Protein AF-A0AAE0RJA4-F1 (afdb_monomer_lite)

Structure (mmCIF, N/CA/C/O backbone):
data_AF-A0AAE0RJA4-F1
#
_entry.id   AF-A0AAE0RJA4-F1
#
loop_
_atom_site.group_PDB
_atom_site.id
_atom_site.type_symbol
_atom_site.label_atom_id
_atom_site.label_alt_id
_atom_site.label_comp_id
_atom_site.label_asym_id
_atom_site.label_entity_id
_atom_site.label_seq_id
_atom_site.pdbx_PDB_ins_code
_atom_site.Cartn_x
_atom_site.Cartn_y
_atom_site.Cartn_z
_atom_site.occupancy
_atom_site.B_iso_or_equiv
_atom_site.auth_seq_id
_atom_site.auth_comp_id
_atom_site.auth_asym_id
_atom_site.auth_atom_id
_atom_site.pdbx_PDB_model_num
ATOM 1 N N . MET A 1 1 ? 45.644 -3.267 2.736 1.00 45.53 1 MET A N 1
ATOM 2 C CA . MET A 1 1 ? 44.923 -3.237 4.030 1.00 45.53 1 MET A CA 1
ATOM 3 C C . MET A 1 1 ? 45.957 -3.036 5.142 1.00 45.53 1 MET A C 1
ATOM 5 O O . MET A 1 1 ? 46.780 -3.918 5.337 1.00 45.53 1 MET A O 1
ATOM 9 N N . LYS A 1 2 ? 46.032 -1.855 5.779 1.00 51.41 2 LYS A N 1
ATOM 10 C CA . LYS A 1 2 ? 46.984 -1.599 6.883 1.00 51.41 2 LYS A CA 1
ATOM 11 C C . LYS A 1 2 ? 46.350 -2.080 8.192 1.00 51.41 2 LYS A C 1
ATOM 13 O O . LYS A 1 2 ? 45.382 -1.483 8.649 1.00 51.41 2 LYS A O 1
ATOM 18 N N . VAL A 1 3 ? 46.860 -3.170 8.760 1.00 56.12 3 VAL A N 1
ATOM 19 C CA . VAL A 1 3 ? 46.396 -3.703 10.051 1.00 56.12 3 VAL A CA 1
ATOM 20 C C . VAL A 1 3 ? 47.003 -2.865 11.181 1.00 56.12 3 VAL A C 1
ATOM 22 O O . VAL A 1 3 ? 48.206 -2.605 11.192 1.00 56.12 3 VAL A O 1
ATOM 25 N N . SER A 1 4 ? 46.165 -2.389 12.105 1.00 55.19 4 SER A N 1
ATOM 26 C CA . SER A 1 4 ? 46.588 -1.554 13.236 1.00 55.19 4 SER A CA 1
ATOM 27 C C . SER A 1 4 ? 47.141 -2.427 14.364 1.00 55.19 4 SER A C 1
ATOM 29 O O . SER A 1 4 ? 46.412 -3.206 14.976 1.00 55.19 4 SER A O 1
ATOM 31 N N . ARG A 1 5 ? 48.440 -2.283 14.640 1.00 58.22 5 ARG A N 1
ATOM 32 C CA . ARG A 1 5 ? 49.203 -3.131 15.573 1.00 58.22 5 ARG A CA 1
ATOM 33 C C . ARG A 1 5 ? 48.682 -3.075 17.010 1.00 58.22 5 ARG A C 1
ATOM 35 O O . ARG A 1 5 ? 48.534 -4.110 17.639 1.00 58.22 5 ARG A O 1
ATOM 42 N N . SER A 1 6 ? 48.306 -1.889 17.492 1.00 59.91 6 SER A N 1
ATOM 43 C CA . SER A 1 6 ? 47.777 -1.686 18.850 1.00 59.91 6 SER A CA 1
ATOM 44 C C . SER A 1 6 ? 46.367 -2.242 19.069 1.00 59.91 6 SER A C 1
ATOM 46 O O . SER A 1 6 ? 45.901 -2.291 20.202 1.00 59.91 6 SER A O 1
ATOM 48 N N . LYS A 1 7 ? 45.680 -2.643 17.994 1.00 61.28 7 LYS A N 1
ATOM 49 C CA . LYS A 1 7 ? 44.309 -3.172 18.025 1.00 61.28 7 LYS A CA 1
ATOM 50 C C . LYS A 1 7 ? 44.233 -4.648 17.635 1.00 61.28 7 LYS A C 1
ATOM 52 O O . LYS A 1 7 ? 43.133 -5.164 17.456 1.00 61.28 7 LYS A O 1
ATOM 57 N N . THR A 1 8 ? 45.378 -5.302 17.437 1.00 70.75 8 THR A N 1
ATOM 58 C CA . THR A 1 8 ? 45.434 -6.699 16.999 1.00 70.75 8 THR A CA 1
ATOM 59 C C . THR A 1 8 ? 45.784 -7.585 18.186 1.00 70.75 8 THR A C 1
ATOM 61 O O . THR A 1 8 ? 46.859 -7.464 18.765 1.00 70.75 8 THR A O 1
ATOM 64 N N . GLU A 1 9 ? 44.868 -8.477 18.537 1.00 77.94 9 GLU A N 1
ATOM 65 C CA . GLU A 1 9 ? 45.019 -9.490 19.582 1.00 77.94 9 GLU A CA 1
ATOM 66 C C . GLU A 1 9 ? 44.775 -10.867 18.950 1.00 77.94 9 GLU A C 1
ATOM 68 O O . GLU A 1 9 ? 44.103 -10.962 17.918 1.00 77.94 9 GLU A O 1
ATOM 73 N N . TYR A 1 10 ? 45.318 -11.937 19.537 1.00 75.81 10 TYR A N 1
ATOM 74 C CA . TYR A 1 10 ? 45.072 -13.303 19.056 1.00 75.81 10 TYR A CA 1
ATOM 75 C C . TYR A 1 10 ? 44.676 -14.254 20.188 1.00 75.81 10 TYR A C 1
ATOM 77 O O . TYR A 1 10 ? 45.075 -14.084 21.340 1.00 75.81 10 TYR A O 1
ATOM 85 N N . MET A 1 11 ? 43.892 -15.275 19.839 1.00 73.50 11 MET A N 1
ATOM 86 C CA . MET A 1 11 ? 43.403 -16.310 20.750 1.00 73.50 11 MET A CA 1
ATOM 87 C C . MET A 1 11 ? 43.589 -17.687 20.107 1.00 73.50 11 MET A C 1
ATOM 89 O O . MET A 1 11 ? 43.249 -17.870 18.940 1.00 73.50 11 MET A O 1
ATOM 93 N N . CYS A 1 12 ? 44.098 -18.657 20.871 1.00 65.06 12 CYS A N 1
ATOM 94 C CA . CYS A 1 12 ? 44.193 -20.054 20.441 1.00 65.06 12 CYS A CA 1
ATOM 95 C C . CYS A 1 12 ? 43.015 -20.844 21.021 1.00 65.06 12 CYS A C 1
ATOM 97 O O . CYS A 1 12 ? 42.777 -20.783 22.225 1.00 65.06 12 CYS A O 1
ATOM 99 N N . VAL A 1 13 ? 42.295 -21.579 20.171 1.00 59.50 13 VAL A N 1
ATOM 100 C CA . VAL A 1 13 ? 41.071 -22.313 20.553 1.00 59.50 13 VAL A CA 1
ATOM 101 C C . VAL A 1 13 ? 41.364 -23.767 20.967 1.00 59.50 13 VAL A C 1
ATOM 103 O O . VAL A 1 13 ? 40.513 -24.435 21.534 1.00 59.50 13 VAL A O 1
ATOM 106 N N . ASN A 1 14 ? 42.585 -24.264 20.742 1.00 59.25 14 ASN A N 1
ATOM 107 C CA . ASN A 1 14 ? 43.007 -25.610 21.136 1.00 59.25 14 ASN A CA 1
ATOM 108 C C . ASN A 1 14 ? 44.463 -25.588 21.623 1.00 59.25 14 ASN A C 1
ATOM 110 O O . ASN A 1 14 ? 45.368 -25.272 20.858 1.00 59.25 14 ASN A O 1
ATOM 114 N N . GLU A 1 15 ? 44.710 -25.965 22.879 1.00 57.25 15 GLU A N 1
ATOM 115 C CA . GLU A 1 15 ? 46.062 -25.995 23.474 1.00 57.25 15 GLU A CA 1
ATOM 116 C C . GLU A 1 15 ? 46.936 -27.172 22.997 1.00 57.25 15 GLU A C 1
ATOM 118 O O . GLU A 1 15 ? 48.064 -27.331 23.458 1.00 57.25 15 GLU A O 1
ATOM 123 N N . ARG A 1 16 ? 46.449 -28.008 22.068 1.00 53.88 16 ARG A N 1
ATOM 124 C CA . ARG A 1 16 ? 47.197 -29.179 21.572 1.00 53.88 16 ARG A CA 1
ATOM 125 C C . ARG A 1 16 ? 48.179 -28.878 20.442 1.00 53.88 16 ARG A C 1
ATOM 127 O O . ARG A 1 16 ? 48.976 -29.747 20.113 1.00 53.88 16 ARG A O 1
ATOM 134 N N . GLU A 1 17 ? 48.193 -27.661 19.908 1.00 51.41 17 GLU A N 1
ATOM 135 C CA . GLU A 1 17 ? 49.204 -27.230 18.943 1.00 51.41 17 GLU A CA 1
ATOM 136 C C . GLU A 1 17 ? 49.884 -25.951 19.430 1.00 51.41 17 GLU A C 1
ATOM 138 O O . GLU A 1 17 ? 49.333 -24.860 19.344 1.00 51.41 17 GLU A O 1
ATOM 143 N N . GLY A 1 18 ? 51.099 -26.122 19.956 1.00 50.53 18 GLY A N 1
ATOM 144 C CA . GLY A 1 18 ? 52.137 -25.097 20.024 1.00 50.53 18 GLY A CA 1
ATOM 145 C C . GLY A 1 18 ? 51.846 -23.872 20.894 1.00 50.53 18 GLY A C 1
ATOM 146 O O . GLY A 1 18 ? 51.147 -22.943 20.500 1.00 50.53 18 GLY A O 1
ATOM 147 N N . SER A 1 19 ? 52.555 -23.775 22.021 1.00 53.88 19 SER A N 1
ATOM 148 C CA . SER A 1 19 ? 52.878 -22.508 22.697 1.00 53.88 19 SER A CA 1
ATOM 149 C C . SER A 1 19 ? 53.795 -21.638 21.811 1.00 53.88 19 SER A C 1
ATOM 151 O O . SER A 1 19 ? 54.934 -21.341 22.165 1.00 53.88 19 SER A O 1
ATOM 153 N N . GLY A 1 20 ? 53.336 -21.292 20.610 1.00 58.78 20 GLY A N 1
ATOM 154 C CA . GLY A 1 20 ? 54.042 -20.442 19.666 1.00 58.78 20 GLY A CA 1
ATOM 155 C C . GLY A 1 20 ? 53.605 -18.998 19.845 1.00 58.78 20 GLY A C 1
ATOM 156 O O . GLY A 1 20 ? 52.440 -18.665 19.635 1.00 58.78 20 GLY A O 1
ATOM 157 N N . THR A 1 21 ? 54.541 -18.133 20.217 1.00 62.56 21 THR A N 1
ATOM 158 C CA . THR A 1 21 ? 54.352 -16.685 20.159 1.00 62.56 21 THR A CA 1
ATOM 159 C C . THR A 1 21 ? 54.043 -16.264 18.719 1.00 62.56 21 THR A C 1
ATOM 161 O O . THR A 1 21 ? 54.897 -16.385 17.838 1.00 62.56 21 THR A O 1
ATOM 164 N N . VAL A 1 22 ? 52.839 -15.746 18.464 1.00 70.00 22 VAL A N 1
ATOM 165 C CA . VAL A 1 22 ? 52.482 -15.200 17.147 1.00 70.00 22 VAL A CA 1
ATOM 166 C C . VAL A 1 22 ? 53.169 -13.849 16.969 1.00 70.00 22 VAL A C 1
ATOM 168 O O . VAL A 1 22 ? 52.916 -12.905 17.721 1.00 70.00 22 VAL A O 1
ATOM 171 N N . ARG A 1 23 ? 54.046 -13.758 15.965 1.00 70.56 23 ARG A N 1
ATOM 172 C CA . ARG A 1 23 ? 54.723 -12.514 15.584 1.00 70.56 23 ARG A CA 1
ATOM 173 C C . ARG A 1 23 ? 54.145 -11.982 14.282 1.00 70.56 23 ARG A C 1
ATOM 175 O O . ARG A 1 23 ? 54.113 -12.693 13.280 1.00 70.56 23 ARG A O 1
ATOM 182 N N . LEU A 1 24 ? 53.741 -10.717 14.274 1.00 66.94 24 LEU A N 1
ATOM 183 C CA . LEU A 1 24 ? 53.341 -10.006 13.060 1.00 66.94 24 LEU A CA 1
ATOM 184 C C . LEU A 1 24 ? 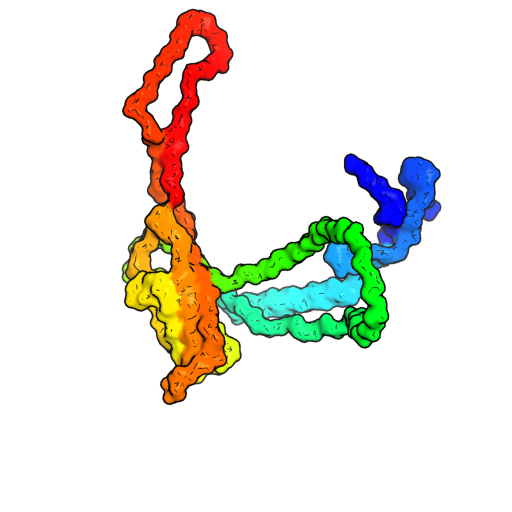54.395 -8.941 12.765 1.00 66.94 24 LEU A C 1
ATOM 186 O O . LEU A 1 24 ? 54.621 -8.047 13.571 1.00 66.94 24 LEU A O 1
ATOM 190 N N . GLN A 1 25 ? 55.053 -9.042 11.605 1.00 65.94 25 GLN A N 1
ATOM 191 C CA . GLN A 1 25 ? 56.097 -8.096 11.172 1.00 65.94 25 GLN A CA 1
ATOM 192 C C . GLN A 1 25 ? 57.255 -7.915 12.180 1.00 65.94 25 GLN A C 1
ATOM 194 O O . GLN A 1 25 ? 57.844 -6.842 12.255 1.00 65.94 25 GLN A O 1
ATOM 199 N N . GLY A 1 26 ? 57.593 -8.964 12.939 1.00 66.38 26 GLY A N 1
ATOM 200 C CA . GLY A 1 26 ? 58.731 -8.979 13.868 1.00 66.38 26 GLY A CA 1
ATOM 201 C C . GLY A 1 26 ? 58.404 -8.663 15.333 1.00 66.38 26 GLY A C 1
ATOM 202 O O . GLY A 1 26 ? 59.235 -8.958 16.187 1.00 66.38 26 GLY A O 1
ATOM 203 N N . GLU A 1 27 ? 57.203 -8.161 15.645 1.00 66.38 27 GLU A N 1
ATOM 204 C CA . GLU A 1 27 ? 56.750 -7.869 17.017 1.00 66.38 27 GLU A CA 1
ATOM 205 C C . GLU A 1 27 ? 55.763 -8.933 17.528 1.00 66.38 27 GLU A C 1
ATOM 207 O O . GLU A 1 27 ? 54.964 -9.485 16.766 1.00 66.38 27 GLU A O 1
ATOM 212 N N . GLU A 1 28 ? 55.837 -9.240 18.825 1.00 73.81 28 GLU A N 1
ATOM 213 C CA . GLU A 1 28 ? 54.958 -10.195 19.507 1.00 73.81 28 GLU A CA 1
ATOM 214 C C . GLU A 1 28 ? 53.555 -9.605 19.704 1.00 73.81 28 GLU A C 1
ATOM 216 O O . GLU A 1 28 ? 53.385 -8.520 20.259 1.00 73.81 28 GLU A O 1
ATOM 221 N N . VAL A 1 29 ? 52.537 -10.321 19.221 1.00 78.38 29 VAL A N 1
ATOM 222 C CA . VAL A 1 29 ? 51.131 -9.931 19.379 1.00 78.38 29 VAL A CA 1
ATOM 223 C C . VAL A 1 29 ? 50.661 -10.328 20.783 1.00 78.38 29 VAL A C 1
ATOM 225 O O . VAL A 1 29 ? 51.148 -11.298 21.359 1.00 78.38 29 VAL A O 1
ATOM 228 N N . LYS A 1 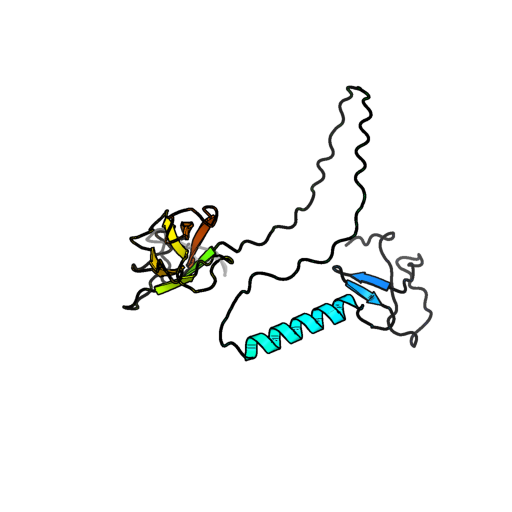30 ? 49.700 -9.603 21.362 1.00 77.81 30 LYS A N 1
ATOM 229 C CA . LYS A 1 30 ? 49.142 -9.945 22.678 1.00 77.81 30 LYS A CA 1
ATOM 230 C C . LYS A 1 30 ? 48.200 -11.153 22.580 1.00 77.81 30 LYS A C 1
ATOM 232 O O . LYS A 1 30 ? 47.243 -11.131 21.802 1.00 77.81 30 LYS A O 1
ATOM 237 N N . LYS A 1 31 ? 48.450 -12.182 23.400 1.00 76.88 31 LYS A N 1
ATOM 238 C CA . LYS A 1 31 ? 47.564 -13.347 23.562 1.00 76.88 31 LYS A CA 1
ATOM 239 C C . LYS A 1 31 ? 46.434 -13.020 24.541 1.00 76.88 31 LYS A C 1
ATOM 241 O O . LYS A 1 31 ? 46.702 -12.568 25.654 1.00 76.88 31 LYS A O 1
ATOM 246 N N . VAL A 1 32 ? 45.188 -13.280 24.150 1.00 77.06 32 VAL A N 1
ATOM 247 C CA . VAL A 1 32 ? 43.992 -13.093 24.991 1.00 77.06 32 VAL A CA 1
ATOM 248 C C . VAL A 1 32 ? 43.216 -14.402 25.144 1.00 77.06 32 VAL A C 1
ATOM 250 O O . VAL A 1 32 ? 43.273 -15.272 24.276 1.00 77.06 32 VAL A O 1
ATOM 253 N N . GLN A 1 33 ? 42.525 -14.562 26.276 1.00 67.81 33 GLN A N 1
ATOM 254 C CA . GLN A 1 33 ? 41.702 -15.747 26.576 1.00 67.81 33 GLN A CA 1
ATOM 255 C C . GLN A 1 33 ? 40.242 -15.594 26.120 1.00 67.81 33 GLN A C 1
ATOM 257 O O . GLN A 1 33 ? 39.533 -16.586 25.958 1.00 67.81 33 GLN A O 1
ATOM 262 N N . GLU A 1 34 ? 39.805 -14.359 25.889 1.00 74.44 34 GLU A N 1
ATOM 263 C CA . GLU A 1 34 ? 38.496 -14.029 25.342 1.00 74.44 34 GLU A CA 1
ATOM 264 C C . GLU A 1 34 ? 38.597 -12.770 24.480 1.00 74.44 34 GLU A C 1
ATOM 266 O O . GLU A 1 34 ? 39.415 -11.890 24.751 1.00 74.44 34 GLU A O 1
ATOM 271 N N . PHE A 1 35 ? 37.761 -12.667 23.448 1.00 71.19 35 PHE A N 1
ATOM 272 C CA . PHE A 1 35 ? 37.612 -11.424 22.694 1.00 71.19 35 PHE A CA 1
ATOM 273 C C . PHE A 1 35 ? 36.156 -11.184 22.294 1.00 71.19 35 PHE A C 1
ATOM 275 O O . PHE A 1 35 ? 35.352 -12.110 22.144 1.00 71.19 35 PHE A O 1
ATOM 282 N N . LYS A 1 36 ? 35.803 -9.904 22.136 1.00 67.56 36 LYS A N 1
ATOM 283 C CA . LYS A 1 36 ? 34.459 -9.475 21.744 1.00 67.56 36 LYS A CA 1
ATOM 284 C C . LYS A 1 36 ? 34.394 -9.339 20.227 1.00 67.56 36 LYS A C 1
ATOM 286 O O . LYS A 1 36 ? 35.013 -8.448 19.651 1.00 67.56 36 LYS A O 1
ATOM 291 N N . TYR A 1 37 ? 33.602 -10.184 19.582 1.00 60.56 37 TYR A N 1
ATOM 292 C CA . TYR A 1 37 ? 33.392 -10.168 18.139 1.00 60.56 37 TYR A CA 1
ATOM 293 C C . TYR A 1 37 ? 31.927 -9.903 17.817 1.00 60.56 37 TYR A C 1
ATOM 295 O O . TYR A 1 37 ? 31.046 -10.629 18.275 1.00 60.56 37 TYR A O 1
ATOM 303 N N . LEU A 1 38 ? 31.655 -8.835 17.058 1.00 53.56 38 LEU A N 1
ATOM 304 C CA . LEU A 1 38 ? 30.296 -8.451 16.644 1.00 53.56 38 LEU A CA 1
ATOM 305 C C . LEU A 1 38 ? 29.282 -8.437 17.810 1.00 53.56 38 LEU A C 1
ATOM 307 O O . LEU A 1 38 ? 28.123 -8.816 17.664 1.00 53.56 38 LEU A O 1
ATOM 311 N N . GLY A 1 39 ? 29.732 -8.010 18.995 1.00 58.34 39 GLY A N 1
ATOM 312 C CA . GLY A 1 39 ? 28.905 -7.928 20.203 1.00 58.34 39 GLY A CA 1
ATOM 313 C C . GLY A 1 39 ? 28.782 -9.221 21.019 1.00 58.34 39 GLY A C 1
ATOM 314 O O . GLY A 1 39 ? 28.137 -9.186 22.060 1.00 58.34 39 GLY A O 1
ATOM 315 N N . SER A 1 40 ? 29.420 -10.319 20.607 1.00 59.91 40 SER A N 1
ATOM 316 C CA . SER A 1 40 ? 29.444 -11.594 21.340 1.00 59.91 40 SER A CA 1
ATOM 317 C C . SER A 1 40 ? 30.843 -11.889 21.885 1.00 59.91 40 SER A C 1
ATOM 319 O O . SER A 1 40 ? 31.832 -11.657 21.195 1.00 59.91 40 SER A O 1
ATOM 321 N N . THR A 1 41 ? 30.937 -12.401 23.113 1.00 69.31 41 THR A N 1
ATOM 322 C CA . THR A 1 41 ? 32.213 -12.848 23.696 1.00 69.31 41 THR A CA 1
ATOM 323 C C . THR A 1 41 ? 32.492 -14.289 23.284 1.00 69.31 41 THR A C 1
ATOM 325 O O . THR A 1 41 ? 31.665 -15.174 23.531 1.00 69.31 41 THR A O 1
ATOM 328 N N . VAL A 1 42 ? 33.648 -14.512 22.661 1.00 70.06 42 VAL A N 1
ATOM 329 C CA . VAL A 1 42 ? 34.148 -15.839 22.285 1.00 70.06 42 VAL A CA 1
ATOM 330 C C . VAL A 1 42 ? 35.286 -16.204 23.230 1.00 70.06 42 VAL A C 1
ATOM 332 O O . VAL A 1 42 ? 36.206 -15.405 23.408 1.00 70.06 42 VAL A O 1
ATOM 335 N N . GLN A 1 43 ? 35.206 -17.385 23.842 1.00 72.44 43 GLN A N 1
ATOM 336 C CA . GLN A 1 43 ? 36.204 -17.889 24.786 1.00 72.44 43 GLN A CA 1
ATOM 337 C C . GLN A 1 43 ? 37.121 -18.929 24.130 1.00 72.44 43 GLN A C 1
ATOM 339 O O . GLN A 1 43 ? 36.732 -19.620 23.184 1.00 72.44 43 GLN A O 1
ATOM 344 N N . SER A 1 44 ? 38.343 -19.055 24.650 1.00 66.38 44 SER A N 1
ATOM 345 C CA . SER A 1 44 ? 39.367 -19.985 24.153 1.00 66.38 44 SER A CA 1
ATOM 346 C C . SER A 1 44 ? 38.979 -21.464 24.245 1.00 66.38 44 SER A C 1
ATOM 348 O O . SER A 1 44 ? 39.462 -22.263 23.458 1.00 66.38 44 SER A O 1
ATOM 350 N N . ASN A 1 45 ? 38.074 -21.840 25.149 1.00 62.59 45 ASN A N 1
ATOM 351 C CA . ASN A 1 45 ? 37.543 -23.203 25.294 1.00 62.59 45 ASN A CA 1
ATOM 352 C C . ASN A 1 45 ? 36.473 -23.569 24.241 1.00 62.59 45 ASN A C 1
ATOM 354 O O . ASN A 1 45 ? 35.847 -24.624 24.344 1.00 62.59 45 ASN A O 1
ATOM 358 N N . GLY A 1 46 ? 36.211 -22.693 23.263 1.00 59.91 46 GLY A N 1
ATOM 359 C CA . GLY A 1 46 ? 35.156 -22.884 22.266 1.00 59.91 46 GLY A CA 1
ATOM 360 C C . GLY A 1 46 ? 33.740 -22.723 22.828 1.00 59.91 46 GLY A C 1
ATOM 361 O O . GLY A 1 46 ? 32.763 -22.908 22.096 1.00 59.91 46 GLY A O 1
ATOM 362 N N . GLU A 1 47 ? 33.589 -22.353 24.104 1.00 59.16 47 GLU A N 1
ATOM 363 C CA . GLU A 1 47 ? 32.282 -22.045 24.657 1.00 59.16 47 GLU A CA 1
ATOM 364 C C . GLU A 1 47 ? 31.801 -20.681 24.167 1.00 59.16 47 GLU A C 1
ATOM 366 O O . GLU A 1 47 ? 32.423 -19.634 24.352 1.00 59.16 47 GLU A O 1
ATOM 371 N N . CYS A 1 48 ? 30.617 -20.692 23.563 1.00 58.81 48 CYS A N 1
ATOM 372 C CA . CYS A 1 48 ? 29.882 -19.474 23.299 1.00 58.81 48 CYS A CA 1
ATOM 373 C C . CYS A 1 48 ? 29.253 -19.001 24.617 1.00 58.81 48 CYS A C 1
ATOM 375 O O . CYS A 1 48 ? 28.528 -19.770 25.263 1.00 58.81 48 CYS A O 1
ATOM 377 N N . GLY A 1 49 ? 29.541 -17.760 25.028 1.00 61.62 49 GLY A N 1
ATOM 378 C CA . GLY A 1 49 ? 29.142 -17.225 26.334 1.00 61.62 49 GLY A CA 1
ATOM 379 C C . GLY A 1 49 ? 27.648 -17.396 26.657 1.00 61.62 49 GLY A C 1
ATOM 380 O O . GLY A 1 49 ? 26.810 -17.563 25.765 1.00 61.62 49 GLY A O 1
ATOM 381 N N . LYS A 1 50 ? 27.302 -17.323 27.955 1.00 59.62 50 LYS A N 1
ATOM 382 C CA . LYS A 1 50 ? 25.931 -17.501 28.497 1.00 59.62 50 LYS A CA 1
ATOM 383 C C . LYS A 1 50 ? 24.855 -16.735 27.706 1.00 59.62 50 LYS A C 1
ATOM 385 O O . LYS A 1 50 ? 23.738 -17.226 27.561 1.00 59.62 50 LYS A O 1
ATOM 390 N N . GLU A 1 51 ? 25.223 -15.590 27.136 1.00 59.66 51 GLU A N 1
ATOM 391 C CA . GLU A 1 51 ? 24.373 -14.745 26.298 1.00 59.66 51 GLU A CA 1
ATOM 392 C C . GLU A 1 51 ? 23.940 -15.409 24.977 1.00 59.66 51 GLU A C 1
ATOM 394 O O . GLU A 1 51 ? 22.765 -15.384 24.617 1.00 59.66 51 GLU A O 1
ATOM 399 N N . VAL A 1 52 ? 24.838 -16.097 24.268 1.00 58.97 52 VAL A N 1
ATOM 400 C CA . VAL A 1 52 ? 24.481 -16.772 23.006 1.00 58.97 52 VAL A CA 1
ATOM 401 C C . VAL A 1 52 ? 23.657 -18.033 23.268 1.00 58.97 52 VAL A C 1
ATOM 403 O O . VAL A 1 52 ? 22.686 -18.289 22.555 1.00 58.97 52 VAL A O 1
ATOM 406 N N . LYS A 1 53 ? 23.951 -18.772 24.349 1.00 61.59 53 LYS A N 1
ATOM 407 C CA . LYS A 1 53 ? 23.107 -19.894 24.807 1.00 61.59 53 LYS A CA 1
ATOM 408 C C . LYS A 1 53 ? 21.681 -19.421 25.141 1.00 61.59 53 LYS A C 1
ATOM 410 O O . LYS A 1 53 ? 20.719 -20.127 24.836 1.00 61.59 53 LYS A O 1
ATOM 415 N N . LYS A 1 54 ? 21.529 -18.219 25.712 1.00 62.34 54 LYS A N 1
ATOM 416 C CA . LYS A 1 54 ? 20.227 -17.584 25.978 1.00 62.34 54 LYS A CA 1
ATOM 417 C C . LYS A 1 54 ? 19.498 -17.233 24.675 1.00 62.34 54 LYS A C 1
ATOM 419 O O . LYS A 1 54 ? 18.344 -17.622 24.516 1.00 62.34 54 LYS A O 1
ATOM 424 N N . ARG A 1 55 ? 20.180 -16.611 23.705 1.00 57.25 55 ARG A N 1
ATOM 425 C CA . ARG A 1 55 ? 19.598 -16.262 22.389 1.00 57.25 55 ARG A CA 1
ATOM 426 C C . ARG A 1 55 ? 19.181 -17.488 21.571 1.00 57.25 55 ARG A C 1
ATOM 428 O O . ARG A 1 55 ? 18.102 -17.485 20.987 1.00 57.25 55 ARG A O 1
ATOM 435 N N . LEU A 1 56 ? 19.972 -18.562 21.587 1.00 55.00 56 LEU A N 1
ATOM 436 C CA . LEU A 1 56 ? 19.614 -19.828 20.933 1.00 55.00 56 LEU A CA 1
ATOM 437 C C . LEU A 1 56 ? 18.386 -20.490 21.572 1.00 55.00 56 LEU A C 1
ATOM 439 O O . LEU A 1 56 ? 17.576 -21.094 20.870 1.00 55.00 56 LEU A O 1
ATOM 443 N N . ARG A 1 57 ? 18.220 -20.365 22.895 1.00 57.31 57 ARG A N 1
ATOM 444 C CA . ARG A 1 57 ? 17.041 -20.877 23.607 1.00 57.31 57 ARG A CA 1
ATOM 445 C C . ARG A 1 57 ? 15.777 -20.108 23.213 1.00 57.31 57 ARG A C 1
ATOM 447 O O . ARG A 1 57 ? 14.778 -20.739 22.888 1.00 57.31 57 ARG A O 1
ATOM 454 N N . VAL A 1 58 ? 15.855 -18.776 23.159 1.00 59.62 58 VAL A N 1
ATOM 455 C CA . VAL A 1 58 ? 14.755 -17.908 22.697 1.00 59.62 58 VAL A CA 1
ATOM 456 C C . VAL A 1 58 ? 14.376 -18.225 21.245 1.00 59.62 58 VAL A C 1
ATOM 458 O O . VAL A 1 58 ? 13.200 -18.404 20.948 1.00 59.62 58 VAL A O 1
ATOM 461 N N . ALA A 1 59 ? 15.360 -18.399 20.357 1.00 52.25 59 ALA A N 1
ATOM 462 C CA . ALA A 1 59 ? 15.113 -18.763 18.961 1.00 52.25 59 ALA A CA 1
ATOM 463 C C . ALA A 1 59 ? 14.425 -20.134 18.811 1.00 52.25 59 ALA A C 1
ATOM 465 O O . ALA A 1 59 ? 13.503 -20.273 18.010 1.00 52.25 59 ALA A O 1
ATOM 466 N N . LYS A 1 60 ? 14.824 -21.139 19.607 1.00 54.22 60 LYS A N 1
ATOM 467 C CA . LYS A 1 60 ? 14.159 -22.454 19.623 1.00 54.22 60 LYS A CA 1
ATOM 468 C C . LYS A 1 60 ? 12.716 -22.374 20.125 1.00 54.22 60 LYS A C 1
ATOM 470 O O . LYS A 1 60 ? 11.853 -23.027 19.547 1.00 54.22 60 LYS A O 1
ATOM 475 N N . MET A 1 61 ? 12.447 -21.560 21.147 1.00 58.56 61 MET A N 1
ATOM 476 C CA . MET A 1 61 ? 11.084 -21.358 21.655 1.00 58.56 61 MET A CA 1
ATOM 477 C C . MET A 1 61 ? 10.195 -20.638 20.631 1.00 58.56 61 MET A C 1
ATOM 479 O O . MET A 1 61 ? 9.075 -21.082 20.393 1.00 58.56 61 MET A O 1
ATOM 483 N N . ALA A 1 62 ? 10.713 -19.613 19.947 1.00 50.97 62 ALA A N 1
ATOM 484 C CA . ALA A 1 62 ? 10.003 -18.930 18.862 1.00 50.97 62 ALA A CA 1
ATOM 485 C C . ALA A 1 62 ? 9.723 -19.855 17.657 1.00 50.97 62 ALA A C 1
ATOM 487 O O . ALA A 1 62 ? 8.644 -19.807 17.069 1.00 50.97 62 ALA A O 1
ATOM 488 N N . ALA A 1 63 ? 10.663 -20.744 17.310 1.00 52.00 63 ALA A N 1
ATOM 489 C CA . ALA A 1 63 ? 10.480 -21.729 16.240 1.00 52.00 63 ALA A CA 1
ATOM 490 C C . ALA A 1 63 ? 9.416 -22.791 16.579 1.00 52.00 63 ALA A C 1
ATOM 492 O O . ALA A 1 63 ? 8.618 -23.151 15.717 1.00 52.00 63 ALA A O 1
ATOM 493 N N . GLN A 1 64 ? 9.359 -23.255 17.833 1.00 54.94 64 GLN A N 1
ATOM 494 C CA . GLN A 1 64 ? 8.305 -24.164 18.305 1.00 54.94 64 GLN A CA 1
ATOM 495 C C . GLN A 1 64 ? 6.916 -23.510 18.303 1.00 54.94 64 GLN A C 1
ATOM 497 O O . GLN A 1 64 ? 5.921 -24.187 18.055 1.00 54.94 64 GLN A O 1
ATOM 502 N N . TRP A 1 65 ? 6.845 -22.200 18.545 1.00 46.00 65 TRP A N 1
ATOM 503 C CA . TRP A 1 65 ? 5.599 -21.432 18.490 1.00 46.00 65 TRP A CA 1
ATOM 504 C C . TRP A 1 65 ? 5.084 -21.250 17.051 1.00 46.00 65 TRP A C 1
ATOM 506 O O . TRP A 1 65 ? 3.898 -21.458 16.791 1.00 46.00 65 TRP A O 1
ATOM 516 N N . ARG A 1 66 ? 5.992 -20.991 16.094 1.00 46.69 66 ARG A N 1
ATOM 517 C CA . ARG A 1 66 ? 5.688 -20.918 14.649 1.00 46.69 66 ARG A CA 1
ATOM 518 C C . ARG A 1 66 ? 5.105 -22.205 14.063 1.00 46.69 66 ARG A C 1
ATOM 520 O O . ARG A 1 66 ? 4.357 -22.139 13.103 1.00 46.69 66 ARG A O 1
ATOM 527 N N . GLN A 1 67 ? 5.434 -23.375 14.611 1.00 51.12 67 GLN A N 1
ATOM 528 C CA . GLN A 1 67 ? 4.887 -24.646 14.113 1.00 51.12 67 GLN A CA 1
ATOM 529 C C . GLN A 1 67 ? 3.446 -24.920 14.572 1.00 51.12 67 GLN A C 1
ATOM 531 O O . GLN A 1 67 ? 2.792 -25.793 14.012 1.00 51.12 67 GLN A O 1
ATOM 536 N N . ARG A 1 68 ? 2.947 -24.213 15.596 1.00 50.22 68 ARG A N 1
ATOM 537 C CA . ARG A 1 68 ? 1.601 -24.432 16.164 1.00 50.22 68 ARG A CA 1
ATOM 538 C C . ARG A 1 68 ? 0.562 -23.428 15.676 1.00 50.22 68 ARG A C 1
ATOM 540 O O . ARG A 1 68 ? -0.626 -23.669 15.841 1.00 50.22 68 ARG A O 1
ATOM 547 N N . THR A 1 69 ? 1.002 -22.326 15.084 1.00 44.62 69 THR A N 1
ATOM 548 C CA . THR A 1 69 ? 0.144 -21.271 14.549 1.00 44.62 69 THR A CA 1
ATOM 549 C C . THR A 1 69 ? 0.506 -21.109 13.081 1.00 44.62 69 THR A C 1
ATOM 551 O O . THR A 1 69 ? 1.626 -20.735 12.755 1.00 44.62 69 THR A O 1
ATOM 554 N N . ASN A 1 70 ? -0.408 -21.446 12.171 1.00 42.53 70 ASN A N 1
ATOM 555 C CA . ASN A 1 70 ? -0.186 -21.325 10.725 1.00 42.53 70 ASN A CA 1
ATOM 556 C C . ASN A 1 70 ? -0.322 -19.852 10.281 1.00 42.53 70 ASN A C 1
ATOM 558 O O . ASN A 1 70 ? -1.041 -19.534 9.341 1.00 42.53 70 ASN A O 1
ATOM 562 N N . ALA A 1 71 ? 0.302 -18.946 11.034 1.00 42.84 71 ALA A N 1
ATOM 563 C CA . ALA A 1 71 ? 0.134 -17.509 10.937 1.00 42.84 71 ALA A CA 1
ATOM 564 C C . ALA A 1 71 ? 1.496 -16.821 11.067 1.00 42.84 71 ALA A C 1
ATOM 566 O O . ALA A 1 71 ? 2.260 -17.046 12.010 1.00 42.84 71 ALA A O 1
ATOM 567 N N . LEU A 1 72 ? 1.790 -15.944 10.111 1.00 37.53 72 LEU A N 1
ATOM 568 C CA . LEU A 1 72 ? 2.875 -14.975 10.199 1.00 37.53 72 LEU A CA 1
ATOM 569 C C . LEU A 1 72 ? 2.417 -13.834 11.119 1.00 37.53 72 LEU A C 1
ATOM 571 O O . LEU A 1 72 ? 2.092 -12.743 10.675 1.00 37.53 72 LEU A O 1
ATOM 575 N N . VAL A 1 73 ? 2.356 -14.109 12.424 1.00 37.28 73 VAL A N 1
ATOM 576 C CA . VAL A 1 73 ? 2.123 -13.073 13.435 1.00 37.28 73 VAL A CA 1
ATOM 577 C C . VAL A 1 73 ? 3.470 -12.438 13.766 1.00 37.28 73 VAL A C 1
ATOM 579 O O . VAL A 1 73 ? 4.349 -13.073 14.355 1.00 37.28 73 VAL A O 1
ATOM 582 N N . VAL A 1 74 ? 3.655 -11.179 13.373 1.00 37.91 74 VAL A N 1
ATOM 583 C CA . VAL A 1 74 ? 4.712 -10.330 13.931 1.00 37.91 74 VAL A CA 1
ATOM 584 C C . VAL A 1 74 ? 4.197 -9.848 15.284 1.00 37.91 74 VAL A C 1
ATOM 586 O O . VAL A 1 74 ? 3.535 -8.825 15.380 1.00 37.91 74 VAL A O 1
ATOM 589 N N . THR A 1 75 ? 4.432 -10.633 16.336 1.00 36.56 75 THR A N 1
ATOM 590 C CA . THR A 1 75 ? 4.077 -10.232 17.702 1.00 36.56 75 THR A CA 1
ATOM 591 C C . THR A 1 75 ? 4.941 -9.043 18.124 1.00 36.56 75 THR A C 1
ATOM 593 O O . THR A 1 75 ? 6.159 -9.182 18.288 1.00 36.56 75 THR A O 1
ATOM 596 N N . LEU A 1 76 ? 4.305 -7.887 18.310 1.00 42.91 76 LEU A N 1
ATOM 597 C CA . LEU A 1 76 ? 4.807 -6.786 19.127 1.00 42.91 76 LEU A CA 1
ATOM 598 C C . LEU A 1 76 ? 5.017 -7.279 20.570 1.00 42.91 76 LEU A C 1
ATOM 600 O O . LEU A 1 76 ? 4.164 -7.954 21.132 1.00 42.91 76 LEU A O 1
ATOM 604 N N . GLY A 1 77 ? 6.166 -6.936 21.159 1.00 30.78 77 GLY A N 1
ATOM 605 C CA . GLY A 1 77 ? 6.402 -7.010 22.605 1.00 30.78 77 GLY A CA 1
ATOM 606 C C . GLY A 1 77 ? 6.932 -8.341 23.152 1.00 30.78 77 GLY A C 1
ATOM 607 O O . GLY A 1 77 ? 6.172 -9.242 23.459 1.00 30.78 77 GLY A O 1
ATOM 608 N N . VAL A 1 78 ? 8.256 -8.445 23.326 1.00 32.12 78 VAL A N 1
ATOM 609 C CA . VAL A 1 78 ? 8.956 -8.530 24.633 1.00 32.12 78 VAL A CA 1
ATOM 610 C C . VAL A 1 78 ? 10.463 -8.510 24.346 1.00 32.12 78 VAL A C 1
ATOM 612 O O . VAL A 1 78 ? 11.058 -9.528 23.995 1.00 32.12 78 VAL A O 1
ATOM 615 N N . LEU A 1 79 ? 11.104 -7.356 24.552 1.00 33.53 79 LEU A N 1
ATOM 616 C CA . LEU A 1 79 ? 12.428 -7.310 25.184 1.00 33.53 79 LEU A CA 1
ATOM 617 C C . LEU A 1 79 ? 12.671 -5.929 25.814 1.00 33.53 79 LEU A C 1
ATOM 619 O O . LEU A 1 79 ? 13.546 -5.173 25.405 1.00 33.53 79 LEU A O 1
ATOM 623 N N . HIS A 1 80 ? 11.884 -5.617 26.843 1.00 33.66 80 HIS A N 1
ATOM 624 C CA . HIS A 1 80 ? 12.376 -4.790 27.942 1.00 33.66 80 HIS A CA 1
ATOM 625 C C . HIS A 1 80 ? 12.978 -5.717 29.013 1.00 33.66 80 HIS A C 1
ATOM 627 O O . HIS A 1 80 ? 12.520 -6.845 29.184 1.00 33.66 80 HIS A O 1
ATOM 633 N N . CYS A 1 81 ? 14.021 -5.222 29.688 1.00 32.56 81 CYS A N 1
ATOM 634 C CA . CYS A 1 81 ? 15.045 -5.917 30.492 1.00 32.56 81 CYS A CA 1
ATOM 635 C C . CYS A 1 81 ? 16.141 -6.570 29.618 1.00 32.56 81 CYS A C 1
ATOM 637 O O . CYS A 1 81 ? 15.995 -7.687 29.133 1.00 32.56 81 CYS A O 1
ATOM 639 N N . TRP A 1 82 ? 17.305 -5.945 29.411 1.00 31.19 82 TRP A N 1
ATOM 640 C CA . TRP A 1 82 ? 18.205 -5.402 30.439 1.00 31.19 82 TRP A CA 1
ATOM 641 C C . TRP A 1 82 ? 18.658 -3.948 30.166 1.00 31.19 82 TRP A C 1
ATOM 643 O O . TRP A 1 82 ? 19.366 -3.693 29.196 1.00 31.19 82 TRP A O 1
ATOM 653 N N . GLY A 1 83 ? 18.360 -3.030 31.097 1.00 31.28 83 GLY A N 1
ATOM 654 C CA . GLY A 1 83 ? 19.409 -2.161 31.661 1.00 31.28 83 GLY A CA 1
ATOM 655 C C . GLY A 1 83 ? 20.247 -3.022 32.625 1.00 31.28 83 GLY A C 1
ATOM 656 O O . GLY A 1 83 ? 19.738 -4.003 33.152 1.00 31.28 83 GLY A O 1
ATOM 657 N N . LEU A 1 84 ? 21.542 -2.821 32.847 1.00 35.50 84 LEU A N 1
ATOM 658 C CA . LEU A 1 84 ? 22.208 -1.590 33.242 1.00 35.50 84 LEU A CA 1
ATOM 659 C C . LEU A 1 84 ? 23.680 -1.640 32.810 1.00 35.50 84 LEU A C 1
ATOM 661 O O . LEU A 1 84 ? 24.427 -2.538 33.186 1.00 35.50 84 LEU A O 1
ATOM 665 N N . GLY A 1 85 ? 24.088 -0.610 32.085 1.00 26.83 85 GLY A N 1
ATOM 666 C CA . GLY A 1 85 ? 25.411 -0.013 32.165 1.00 26.83 85 GLY A CA 1
ATOM 667 C C . GLY A 1 85 ? 25.170 1.481 32.291 1.00 26.83 85 GLY A C 1
ATOM 668 O O . GLY A 1 85 ? 25.329 2.211 31.323 1.00 26.83 85 GLY A O 1
ATOM 669 N N . SER A 1 86 ? 24.638 1.889 33.447 1.00 29.89 86 SER A N 1
ATOM 670 C CA . SER A 1 86 ? 24.544 3.294 33.832 1.00 29.89 86 SER A CA 1
ATOM 671 C C . SER A 1 86 ? 25.968 3.834 33.920 1.00 29.89 86 SER A C 1
ATOM 673 O O . SER A 1 86 ? 26.691 3.525 34.866 1.00 29.89 86 SER A O 1
ATOM 675 N N . CYS A 1 87 ? 26.395 4.590 32.914 1.00 26.20 87 CYS A N 1
ATOM 676 C CA . CYS A 1 87 ? 27.394 5.617 33.138 1.00 26.20 87 CYS A CA 1
ATOM 677 C C . CYS A 1 87 ? 26.608 6.869 33.509 1.00 26.20 87 CYS A C 1
ATOM 679 O O . CYS A 1 87 ? 25.961 7.480 32.663 1.00 26.20 87 CYS A O 1
ATOM 681 N N . TYR A 1 88 ? 26.610 7.134 34.814 1.00 27.36 88 TYR A N 1
ATOM 682 C CA . TYR A 1 88 ? 26.313 8.411 35.445 1.00 27.36 88 TYR A CA 1
ATOM 683 C C . TYR A 1 88 ? 26.657 9.591 34.524 1.00 27.36 88 TYR A C 1
ATOM 685 O O . TYR A 1 88 ? 27.809 9.728 34.120 1.00 27.36 88 TYR A O 1
ATOM 693 N N . ASP A 1 89 ? 25.677 10.449 34.248 1.00 31.31 89 ASP A N 1
ATOM 694 C CA . ASP A 1 89 ? 25.923 11.819 33.800 1.00 31.31 89 ASP A CA 1
ATOM 695 C C . ASP A 1 89 ? 25.604 12.736 34.987 1.00 31.31 89 ASP A C 1
ATOM 697 O O . ASP A 1 89 ? 24.458 13.123 35.233 1.00 31.31 89 ASP A O 1
ATOM 701 N N . GLU A 1 90 ? 26.616 12.976 35.823 1.00 30.27 90 GLU A N 1
ATOM 702 C CA . GLU A 1 90 ? 26.559 14.013 36.847 1.00 30.27 90 GLU A CA 1
ATOM 703 C C . GLU A 1 90 ? 26.639 15.368 36.145 1.00 30.27 90 GLU A C 1
ATOM 705 O O . GLU A 1 90 ? 27.712 15.852 35.785 1.00 30.27 90 GLU A O 1
ATOM 710 N N . ARG A 1 91 ? 25.479 16.016 35.996 1.00 37.88 91 ARG A N 1
ATOM 711 C CA . ARG A 1 91 ? 25.407 17.464 35.790 1.00 37.88 91 ARG A CA 1
ATOM 712 C C . ARG A 1 91 ? 26.150 18.162 36.929 1.00 37.88 91 ARG A C 1
ATOM 714 O O . ARG A 1 91 ? 25.586 18.401 37.992 1.00 37.88 91 ARG A O 1
ATOM 721 N N . THR A 1 92 ? 27.388 18.556 36.673 1.00 29.02 92 THR A N 1
ATOM 722 C CA . THR A 1 92 ? 28.065 19.624 37.406 1.00 29.02 92 THR A CA 1
ATOM 723 C C . THR A 1 92 ? 28.240 20.799 36.459 1.00 29.02 92 THR A C 1
ATOM 725 O O . THR A 1 92 ? 29.163 20.890 35.658 1.00 29.02 92 THR A O 1
ATOM 728 N N . SER A 1 93 ? 27.272 21.710 36.530 1.00 33.16 93 SER A N 1
ATOM 729 C CA . SER A 1 93 ? 27.384 23.058 35.997 1.00 33.16 93 SER A CA 1
ATOM 730 C C . SER A 1 93 ? 28.509 23.789 36.729 1.00 33.16 93 SER A C 1
ATOM 732 O O . SER A 1 93 ? 28.357 24.124 37.904 1.00 33.16 93 SER A O 1
ATOM 734 N N . ILE A 1 94 ? 29.609 24.065 36.034 1.00 29.02 94 ILE A N 1
ATOM 735 C CA . ILE A 1 94 ? 30.577 25.081 36.445 1.00 29.02 94 ILE A CA 1
ATOM 736 C C . ILE A 1 94 ? 30.701 26.059 35.282 1.00 29.02 94 ILE A C 1
ATOM 738 O O . ILE A 1 94 ? 31.205 25.730 34.211 1.00 29.02 94 ILE A O 1
ATOM 742 N N . LEU A 1 95 ? 30.169 27.258 35.503 1.00 36.38 95 LEU A N 1
ATOM 743 C CA . LEU A 1 95 ? 30.368 28.417 34.649 1.00 36.38 95 LEU A CA 1
ATOM 744 C C . LEU A 1 95 ? 31.858 28.761 34.640 1.00 36.38 95 LEU A C 1
ATOM 746 O O . LEU A 1 95 ? 32.426 29.048 35.688 1.00 36.38 95 LEU A O 1
ATOM 750 N N . THR A 1 96 ? 32.468 28.788 33.462 1.00 29.47 96 THR A N 1
ATOM 751 C CA . THR A 1 96 ? 33.570 29.709 33.172 1.00 29.47 96 THR A CA 1
ATOM 752 C C . THR A 1 96 ? 33.413 30.153 31.728 1.00 29.47 96 THR A C 1
ATOM 754 O O . THR A 1 96 ? 33.448 29.351 30.799 1.00 29.47 96 THR A O 1
ATOM 757 N N . GLU A 1 97 ? 33.124 31.440 31.567 1.00 43.91 97 GLU A N 1
ATOM 758 C CA . GLU A 1 97 ? 33.190 32.131 30.290 1.00 43.91 97 GLU A CA 1
ATOM 759 C C . GLU A 1 97 ? 34.643 32.112 29.814 1.00 43.91 97 GLU A C 1
ATOM 761 O O . GLU A 1 97 ? 35.515 32.631 30.505 1.00 43.91 97 GLU A O 1
ATOM 766 N N . ASP A 1 98 ? 34.901 31.576 28.623 1.00 32.38 98 ASP A N 1
ATOM 767 C CA . ASP A 1 98 ? 35.980 32.109 27.800 1.00 32.38 98 ASP A CA 1
ATOM 768 C C . ASP A 1 98 ? 35.637 31.967 26.314 1.00 32.38 98 ASP A C 1
ATOM 770 O O . ASP A 1 98 ? 35.356 30.883 25.797 1.00 32.38 98 ASP A O 1
ATOM 774 N N . ARG A 1 99 ? 35.604 33.109 25.623 1.00 44.44 99 ARG A N 1
ATOM 775 C CA . ARG A 1 99 ? 35.408 33.193 24.176 1.00 44.44 99 ARG A CA 1
ATOM 776 C C . ARG A 1 99 ? 36.745 32.913 23.513 1.00 44.44 99 ARG A C 1
ATOM 778 O O . ARG A 1 99 ? 37.550 33.821 23.326 1.00 44.44 99 ARG A O 1
ATOM 785 N N . SER A 1 100 ? 36.934 31.695 23.035 1.00 37.12 100 SER A N 1
ATOM 786 C CA . SER A 1 100 ? 37.941 31.423 22.014 1.00 37.12 100 SER A CA 1
ATOM 787 C C . SER A 1 100 ? 37.394 30.447 20.972 1.00 37.12 100 SER A C 1
ATOM 789 O O . SER A 1 100 ? 36.684 29.495 21.271 1.00 37.12 100 SER A O 1
ATOM 791 N N . LEU A 1 101 ? 37.636 30.787 19.705 1.00 51.44 101 LEU A N 1
ATOM 792 C CA . LEU A 1 101 ? 37.160 30.099 18.506 1.00 51.44 101 LEU A CA 1
ATOM 793 C C . LEU A 1 101 ? 37.693 28.658 18.447 1.00 51.44 101 LEU A C 1
ATOM 795 O O . LEU A 1 101 ? 38.765 28.417 17.892 1.00 51.44 101 LEU A O 1
ATOM 799 N N . GLU A 1 102 ? 36.937 27.693 18.967 1.00 38.81 102 GLU A N 1
ATOM 800 C CA . GLU A 1 102 ? 37.242 26.276 18.785 1.00 38.81 102 GLU A CA 1
ATOM 801 C C . GLU A 1 102 ? 36.577 25.734 17.515 1.00 38.81 102 GLU A C 1
ATOM 803 O O . GLU A 1 102 ? 35.358 25.751 17.339 1.00 38.81 102 GLU A O 1
ATOM 808 N N . LYS A 1 103 ? 37.404 25.233 16.592 1.00 43.00 103 LYS A N 1
ATOM 809 C CA . LYS A 1 103 ? 36.949 24.418 15.464 1.00 43.00 103 LYS A CA 1
ATOM 810 C C . LYS A 1 103 ? 36.311 23.152 16.028 1.00 43.00 103 LYS A C 1
ATOM 812 O O . LYS A 1 103 ? 37.033 22.241 16.424 1.00 43.00 103 LYS A O 1
ATOM 817 N N . HIS A 1 104 ? 34.982 23.076 16.027 1.00 39.97 104 HIS A N 1
ATOM 818 C CA . HIS A 1 104 ? 34.289 21.838 16.363 1.00 39.97 104 HIS A CA 1
ATOM 819 C C . HIS A 1 104 ? 34.740 20.728 15.400 1.00 39.97 104 HIS A C 1
ATOM 821 O O . HIS A 1 104 ? 34.551 20.864 14.185 1.00 39.97 104 HIS A O 1
ATOM 827 N N . PRO A 1 105 ? 35.351 19.636 15.892 1.00 42.62 105 PRO A N 1
ATOM 828 C CA . PRO A 1 105 ? 35.566 18.473 15.058 1.00 42.62 105 PRO A CA 1
ATOM 829 C C . PRO A 1 105 ? 34.183 17.939 14.691 1.00 42.62 105 PRO A C 1
ATOM 831 O O . PRO A 1 105 ? 33.422 17.539 15.568 1.00 42.62 105 PRO A O 1
ATOM 834 N N . VAL A 1 106 ? 33.838 17.953 13.401 1.00 52.78 106 VAL A N 1
ATOM 835 C CA . VAL A 1 106 ? 32.665 17.232 12.898 1.00 52.78 106 VAL A CA 1
ATOM 836 C C . VAL A 1 106 ? 32.950 15.750 13.115 1.00 52.78 106 VAL A C 1
ATOM 838 O O . VAL A 1 106 ? 33.600 15.081 12.310 1.00 52.78 106 VAL A O 1
ATOM 841 N N . THR A 1 107 ? 32.534 15.242 14.266 1.00 47.81 107 THR A N 1
ATOM 842 C CA . THR A 1 107 ? 32.523 13.820 14.549 1.00 47.81 107 THR A CA 1
ATOM 843 C C . THR A 1 107 ? 31.403 13.232 13.704 1.00 47.81 107 THR A C 1
ATOM 845 O O . THR A 1 107 ? 30.221 13.430 13.966 1.00 47.81 107 THR A O 1
ATOM 848 N N . HIS A 1 108 ? 31.764 12.537 12.624 1.00 54.84 108 HIS A N 1
ATOM 849 C CA . HIS A 1 108 ? 30.808 11.729 11.875 1.00 54.84 108 HIS A CA 1
ATOM 850 C C . HIS A 1 108 ? 30.391 10.544 12.750 1.00 54.84 108 HIS A C 1
ATOM 852 O O . HIS A 1 108 ? 30.960 9.452 12.675 1.00 54.84 108 HIS A O 1
ATOM 858 N N . GLU A 1 109 ? 29.419 10.776 13.625 1.00 57.50 109 GLU A N 1
ATOM 859 C CA . GLU A 1 109 ? 28.826 9.731 14.436 1.00 57.50 109 GLU A CA 1
ATOM 860 C C . GLU A 1 109 ? 27.897 8.907 13.542 1.00 57.50 109 GLU A C 1
ATOM 862 O O . GLU A 1 109 ? 26.889 9.379 13.014 1.00 57.50 109 GLU A O 1
ATOM 867 N N . ARG A 1 110 ? 28.278 7.652 13.293 1.00 59.94 110 ARG A N 1
ATOM 868 C CA . ARG A 1 110 ? 27.452 6.727 12.519 1.00 59.94 110 ARG A CA 1
ATOM 869 C C . ARG A 1 110 ? 26.225 6.358 13.352 1.00 59.94 110 ARG A C 1
ATOM 871 O O . ARG A 1 110 ? 26.265 5.397 14.119 1.00 59.94 110 ARG A O 1
ATOM 878 N N . VAL A 1 111 ? 25.122 7.071 13.148 1.00 69.12 111 VAL A N 1
ATOM 879 C CA . VAL A 1 111 ? 23.814 6.692 13.691 1.00 69.12 111 VAL A CA 1
ATOM 880 C C . VAL A 1 111 ? 23.389 5.375 13.035 1.00 69.12 111 VAL A C 1
ATOM 882 O O . VAL A 1 111 ? 23.302 5.263 11.808 1.00 69.12 111 VAL A O 1
ATOM 885 N N . LYS A 1 112 ? 23.167 4.327 13.837 1.00 71.12 112 LYS A N 1
ATOM 886 C CA . LYS A 1 112 ? 22.518 3.112 13.329 1.00 71.12 112 LYS A CA 1
ATOM 887 C C . LYS A 1 112 ? 21.099 3.487 12.911 1.00 71.12 112 LYS A C 1
ATOM 889 O O . LYS A 1 112 ? 20.345 3.996 13.730 1.00 71.12 112 LYS A O 1
ATOM 894 N N . ARG A 1 113 ? 20.745 3.231 11.649 1.00 77.94 113 ARG A N 1
ATOM 895 C CA . ARG A 1 113 ? 19.374 3.435 11.163 1.00 77.94 113 ARG A CA 1
ATOM 896 C C . ARG A 1 113 ? 18.423 2.565 11.990 1.00 77.94 113 ARG A C 1
ATOM 898 O O . ARG A 1 113 ? 18.733 1.396 12.234 1.00 77.94 113 ARG A O 1
ATOM 905 N N . GLY A 1 114 ? 17.318 3.155 12.436 1.00 85.50 114 GLY A N 1
ATOM 906 C CA . GLY A 1 114 ? 16.219 2.425 13.061 1.00 85.50 114 GLY A CA 1
ATOM 907 C C . GLY A 1 114 ? 15.510 1.519 12.054 1.00 85.50 114 GLY A C 1
ATOM 908 O O . GLY A 1 114 ? 15.727 1.621 10.845 1.00 85.50 114 GLY A O 1
ATOM 909 N N . TRP A 1 115 ? 14.673 0.620 12.562 1.00 89.44 115 TRP A N 1
ATOM 910 C CA . TRP A 1 115 ? 13.789 -0.177 11.718 1.00 89.44 115 TRP A CA 1
ATOM 911 C C . TRP A 1 115 ? 12.614 0.670 11.222 1.00 89.44 115 TRP A C 1
ATOM 913 O O . TRP A 1 115 ? 12.119 1.517 11.960 1.00 89.44 115 TRP A O 1
ATOM 923 N N . VAL A 1 116 ? 12.160 0.408 9.996 1.00 90.88 116 VAL A N 1
ATOM 924 C CA . VAL A 1 116 ? 10.958 1.016 9.408 1.00 90.88 116 VAL A CA 1
ATOM 925 C C . VAL A 1 116 ? 9.928 -0.094 9.233 1.00 90.88 116 VAL A C 1
ATOM 927 O O . VAL A 1 116 ? 10.147 -1.008 8.438 1.00 90.88 116 VAL A O 1
ATOM 930 N N . TRP A 1 117 ? 8.848 -0.034 10.010 1.00 91.62 117 TRP A N 1
ATOM 931 C CA . TRP A 1 117 ? 7.802 -1.066 10.047 1.00 91.62 117 TRP A CA 1
ATOM 932 C C . TRP A 1 117 ? 6.440 -0.572 9.555 1.00 91.62 117 TRP A C 1
ATOM 934 O O . TRP A 1 117 ? 5.589 -1.390 9.235 1.00 91.62 117 TRP A O 1
ATOM 944 N N . ASN A 1 118 ? 6.229 0.742 9.484 1.00 93.94 118 ASN A N 1
ATOM 945 C CA . ASN A 1 118 ? 4.963 1.382 9.122 1.00 93.94 118 ASN A CA 1
ATOM 946 C C . ASN A 1 118 ? 4.734 1.380 7.599 1.00 93.94 118 ASN A C 1
ATOM 948 O O . ASN A 1 118 ? 4.568 2.429 6.976 1.00 93.94 118 ASN A O 1
ATOM 952 N N . GLN A 1 119 ? 4.779 0.197 6.986 1.00 96.00 119 GLN A N 1
ATOM 953 C CA . GLN A 1 119 ? 4.541 0.030 5.558 1.00 96.00 119 GLN A CA 1
ATOM 954 C C . GLN A 1 119 ? 3.855 -1.302 5.231 1.00 96.00 119 GLN A C 1
ATOM 956 O O . GLN A 1 119 ? 4.165 -2.327 5.839 1.00 96.00 119 GLN A O 1
ATOM 961 N N . PHE A 1 120 ? 2.998 -1.284 4.214 1.00 97.44 120 PHE A N 1
ATOM 962 C CA . PHE A 1 120 ? 2.405 -2.470 3.593 1.00 97.44 120 PHE A CA 1
ATOM 963 C C . PHE A 1 120 ? 2.833 -2.581 2.130 1.00 97.44 120 PHE A C 1
ATOM 965 O O . PHE A 1 120 ? 3.327 -1.614 1.545 1.00 97.44 120 PHE A O 1
ATOM 972 N N . PHE A 1 121 ? 2.641 -3.761 1.546 1.00 96.50 121 PHE A N 1
ATOM 973 C CA . PHE A 1 121 ? 2.931 -4.029 0.142 1.00 96.50 121 PHE A CA 1
ATOM 974 C C . PHE A 1 121 ? 1.684 -4.588 -0.525 1.00 96.50 121 PHE A C 1
ATOM 976 O O . PHE A 1 121 ? 1.064 -5.509 0.003 1.00 96.50 121 PHE A O 1
ATOM 983 N N . VAL A 1 122 ? 1.340 -4.032 -1.678 1.00 96.12 122 VAL A N 1
ATOM 984 C CA . VAL A 1 122 ? 0.217 -4.466 -2.502 1.00 96.12 122 VAL A CA 1
ATOM 985 C C . VAL A 1 122 ? 0.737 -4.706 -3.906 1.00 96.12 122 VAL A C 1
ATOM 987 O O . VAL A 1 122 ? 1.528 -3.919 -4.411 1.00 96.12 122 VAL A O 1
ATOM 990 N N . VAL A 1 123 ? 0.357 -5.822 -4.508 1.00 95.00 123 VAL A N 1
ATOM 991 C CA . VAL A 1 123 ? 0.766 -6.147 -5.874 1.00 95.00 123 VAL A CA 1
ATOM 992 C C . VAL A 1 123 ? -0.080 -5.328 -6.843 1.00 95.00 123 VAL A C 1
ATOM 994 O O . VAL A 1 123 ? -1.289 -5.203 -6.639 1.00 95.00 123 VAL A O 1
ATOM 997 N N . GLU A 1 124 ? 0.553 -4.752 -7.858 1.00 94.50 124 GLU A N 1
ATOM 998 C CA . GLU A 1 124 ? -0.160 -4.023 -8.904 1.00 94.50 124 GLU A CA 1
ATOM 999 C C . GLU A 1 124 ? -0.951 -4.939 -9.839 1.00 94.50 124 GLU A C 1
ATOM 1001 O O . GLU A 1 124 ? -0.864 -6.166 -9.760 1.00 94.50 124 GLU A O 1
ATOM 1006 N N . GLU A 1 125 ? -1.750 -4.336 -10.716 1.00 92.19 125 GLU A N 1
ATOM 1007 C CA . GLU A 1 125 ? -2.406 -4.999 -11.841 1.00 92.19 125 GLU A CA 1
ATOM 1008 C C . GLU A 1 125 ? -3.202 -6.257 -11.453 1.00 92.19 125 GLU A C 1
ATOM 1010 O O . GLU A 1 125 ? -3.363 -7.210 -12.221 1.00 92.19 125 GLU A O 1
ATOM 1015 N N . TYR A 1 126 ? -3.724 -6.265 -10.225 1.00 91.69 126 TYR A N 1
ATOM 1016 C CA . TYR A 1 126 ? -4.453 -7.396 -9.683 1.00 91.69 126 TYR A CA 1
ATOM 1017 C C . TYR A 1 126 ? -5.746 -7.646 -10.472 1.00 91.69 126 TYR A C 1
ATOM 1019 O O . TYR A 1 126 ? -6.566 -6.753 -10.676 1.00 91.69 126 TYR A O 1
ATOM 1027 N N . THR A 1 127 ? -5.929 -8.892 -10.916 1.00 90.56 127 THR A N 1
ATOM 1028 C CA . THR A 1 127 ? -7.019 -9.309 -11.819 1.00 90.56 127 THR A CA 1
ATOM 1029 C C . THR A 1 127 ? -8.131 -10.103 -11.130 1.00 90.56 127 THR A C 1
ATOM 1031 O O . THR A 1 127 ? -9.042 -10.595 -11.798 1.00 90.56 127 THR A O 1
ATOM 1034 N N . GLY A 1 128 ? -8.069 -10.266 -9.806 1.00 90.75 128 GLY A N 1
ATOM 1035 C CA . GLY A 1 128 ? -9.115 -10.961 -9.059 1.00 90.75 128 GLY A CA 1
ATOM 1036 C C . GLY A 1 128 ? -10.403 -10.143 -8.953 1.00 90.75 128 GLY A C 1
ATOM 1037 O O . GLY A 1 128 ? -10.391 -8.920 -9.033 1.00 90.75 128 GLY A O 1
ATOM 1038 N N . THR A 1 129 ? -11.527 -10.834 -8.766 1.00 90.25 129 THR A N 1
ATOM 1039 C CA . THR A 1 129 ? -12.848 -10.204 -8.586 1.00 90.25 129 THR A CA 1
ATOM 1040 C C . THR A 1 129 ? -13.089 -9.713 -7.163 1.00 90.25 129 THR A C 1
ATOM 1042 O O . THR A 1 129 ? -13.911 -8.829 -6.955 1.00 90.25 129 THR A O 1
ATOM 1045 N N . GLU A 1 130 ? -12.401 -10.310 -6.190 1.00 93.06 130 GLU A N 1
ATOM 1046 C CA . GLU A 1 130 ? -12.492 -9.940 -4.779 1.00 93.06 130 GLU A CA 1
ATOM 1047 C C . GLU A 1 130 ? -11.507 -8.816 -4.445 1.00 93.06 130 GLU A C 1
ATOM 1049 O O . GLU A 1 130 ? -10.406 -8.817 -5.003 1.00 93.06 130 GLU A O 1
ATOM 1054 N N . PRO A 1 131 ? -11.834 -7.912 -3.505 1.00 95.00 131 PRO A N 1
ATOM 1055 C CA . PRO A 1 131 ? -10.895 -6.903 -3.025 1.00 95.00 131 PRO A CA 1
ATOM 1056 C C . PRO A 1 131 ? -9.571 -7.527 -2.567 1.00 95.00 131 PRO A C 1
ATOM 1058 O O . PRO A 1 131 ? -9.549 -8.526 -1.842 1.00 95.00 131 PRO A O 1
ATOM 1061 N N . LEU A 1 132 ? -8.452 -6.934 -2.980 1.00 96.06 132 LEU A N 1
ATOM 1062 C CA . LEU A 1 132 ? -7.126 -7.451 -2.662 1.00 96.06 132 LEU A CA 1
ATOM 1063 C C . LEU A 1 132 ? -6.762 -7.106 -1.218 1.00 96.06 132 LEU A C 1
ATOM 1065 O O . LEU A 1 132 ? -6.710 -5.938 -0.844 1.00 96.06 132 LEU A O 1
ATOM 1069 N N . TYR A 1 133 ? -6.468 -8.118 -0.406 1.00 96.88 133 TYR A N 1
ATOM 1070 C CA . TYR A 1 133 ? -6.012 -7.910 0.965 1.00 96.88 133 TYR A CA 1
ATOM 1071 C C . TYR A 1 133 ? -4.632 -7.237 0.999 1.00 96.88 133 TYR A C 1
ATOM 1073 O O . TYR A 1 133 ? -3.667 -7.765 0.444 1.00 96.88 133 TYR A O 1
ATOM 1081 N N . VAL A 1 134 ? -4.536 -6.092 1.679 1.00 97.25 134 VAL A N 1
ATOM 1082 C CA . VAL A 1 134 ? -3.292 -5.311 1.807 1.00 97.25 134 VAL A CA 1
ATOM 1083 C C . VAL A 1 134 ? -2.585 -5.611 3.127 1.00 97.25 134 VAL A C 1
ATOM 1085 O O . VAL A 1 134 ? -1.363 -5.761 3.173 1.00 97.25 134 VAL A O 1
ATOM 1088 N N . GLY A 1 135 ? -3.342 -5.689 4.218 1.00 96.81 135 GLY A N 1
ATOM 1089 C CA . GLY A 1 135 ? -2.794 -5.888 5.553 1.00 96.81 135 GLY A CA 1
ATOM 1090 C C . GLY A 1 135 ? -3.790 -5.524 6.641 1.00 96.81 135 GLY A C 1
ATOM 1091 O O . GLY A 1 135 ? -4.958 -5.270 6.366 1.00 96.81 135 GLY A O 1
ATOM 1092 N N . LYS A 1 136 ? -3.312 -5.476 7.882 1.00 96.50 136 LYS A N 1
ATOM 1093 C CA . LYS A 1 136 ? -4.121 -5.154 9.057 1.00 96.50 136 LYS A CA 1
ATOM 1094 C C . LYS A 1 136 ? -3.419 -4.121 9.922 1.00 96.50 136 LYS A C 1
ATOM 1096 O O . LYS A 1 136 ? -2.241 -4.292 10.247 1.00 96.50 136 LYS A O 1
ATOM 1101 N N . ILE A 1 137 ? -4.149 -3.084 10.320 1.00 95.81 137 ILE A N 1
ATOM 1102 C CA . ILE A 1 137 ? -3.737 -2.198 11.412 1.00 95.81 137 ILE A CA 1
ATOM 1103 C C . ILE A 1 137 ? -4.316 -2.707 12.730 1.00 95.81 137 ILE A C 1
ATOM 1105 O O . ILE A 1 137 ? -5.382 -3.317 12.760 1.00 95.81 137 ILE A O 1
ATOM 1109 N N . HIS A 1 138 ? -3.583 -2.506 13.819 1.00 95.06 138 HIS A N 1
ATOM 1110 C CA . HIS A 1 138 ? -3.963 -3.034 15.123 1.00 95.06 138 HIS A CA 1
ATOM 1111 C C . HIS A 1 138 ? -3.344 -2.190 16.236 1.00 95.06 138 HIS A C 1
A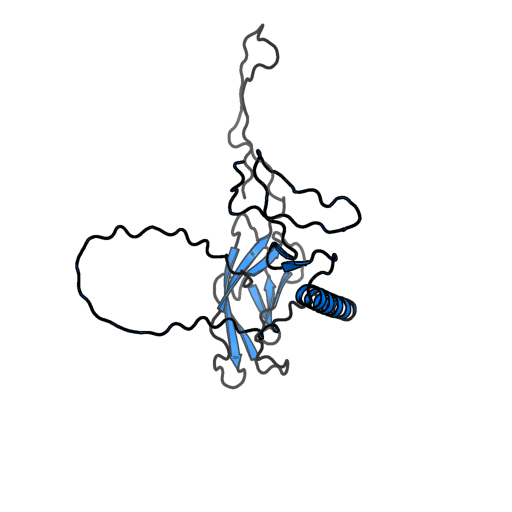TOM 1113 O O . HIS A 1 138 ? -2.171 -1.820 16.141 1.00 95.06 138 HIS A O 1
ATOM 1119 N N . SER A 1 139 ? -4.134 -1.900 17.269 1.00 93.56 139 SER A N 1
ATOM 1120 C CA . SER A 1 139 ? -3.652 -1.345 18.536 1.00 93.56 139 SER A CA 1
ATOM 1121 C C . SER A 1 139 ? -3.410 -2.490 19.514 1.00 93.56 139 SER A C 1
ATOM 1123 O O . SER A 1 139 ? -4.153 -3.465 19.528 1.00 93.56 139 SER A O 1
ATOM 1125 N N . ASP A 1 140 ? -2.378 -2.374 20.344 1.00 90.94 140 ASP A N 1
ATOM 1126 C CA . ASP A 1 140 ? -2.122 -3.329 21.426 1.00 90.94 140 ASP A CA 1
ATOM 1127 C C . ASP A 1 140 ? -3.137 -3.222 22.577 1.00 90.94 140 ASP A C 1
ATOM 1129 O O . ASP A 1 140 ? -3.206 -4.123 23.414 1.00 90.94 140 ASP A O 1
ATOM 1133 N N . SER A 1 141 ? -3.943 -2.158 22.590 1.00 88.06 141 SER A N 1
ATOM 1134 C CA . SER A 1 141 ? -5.063 -1.960 23.513 1.00 88.06 141 SER A CA 1
ATOM 1135 C C . SER A 1 141 ? -6.329 -2.719 23.093 1.00 88.06 141 SER A C 1
ATOM 1137 O O . SER A 1 141 ? -7.308 -2.726 23.835 1.00 88.06 141 SER A O 1
ATOM 1139 N N . ASP A 1 142 ? -6.334 -3.337 21.910 1.00 89.44 142 ASP A N 1
ATOM 1140 C CA . ASP A 1 142 ? -7.458 -4.116 21.393 1.00 89.44 142 ASP A CA 1
ATOM 1141 C C . ASP A 1 142 ? -7.462 -5.535 21.980 1.00 89.44 142 ASP A C 1
ATOM 1143 O O . ASP A 1 142 ? -6.649 -6.388 21.611 1.00 89.44 142 ASP A O 1
ATOM 1147 N N . GLU A 1 143 ? -8.406 -5.808 22.880 1.00 89.69 143 GLU A N 1
ATOM 1148 C CA . GLU A 1 143 ? -8.600 -7.140 23.466 1.00 89.69 143 GLU A CA 1
ATOM 1149 C C . GLU A 1 143 ? -9.420 -8.082 22.559 1.00 89.69 143 GLU A C 1
ATOM 1151 O O . GLU A 1 143 ? -9.605 -9.259 22.889 1.00 89.69 143 GLU A O 1
ATOM 1156 N N . GLY A 1 144 ? -9.889 -7.606 21.397 1.00 85.75 144 GLY A N 1
ATOM 1157 C CA . GLY A 1 144 ? -10.714 -8.378 20.464 1.00 85.75 144 GLY A CA 1
ATOM 1158 C C . GLY A 1 144 ? -12.186 -8.479 20.876 1.00 85.75 144 GLY A C 1
ATOM 1159 O O . GLY A 1 144 ? -12.895 -9.383 20.431 1.00 85.75 144 GLY A O 1
ATOM 1160 N N . ASP A 1 145 ? -12.647 -7.571 21.731 1.00 87.12 145 ASP A N 1
ATOM 1161 C CA . ASP A 1 145 ? -14.037 -7.437 22.176 1.00 87.12 145 ASP A CA 1
ATOM 1162 C C . ASP A 1 145 ? -14.894 -6.556 21.247 1.00 87.12 145 ASP A C 1
ATOM 1164 O O . ASP A 1 145 ? -16.121 -6.543 21.362 1.00 87.12 145 ASP A O 1
ATOM 1168 N N . GLY A 1 146 ? -14.257 -5.876 20.288 1.00 86.06 146 GLY A N 1
ATOM 1169 C CA . GLY A 1 146 ? -14.914 -5.024 19.300 1.00 86.06 146 GLY A CA 1
ATOM 1170 C C . GLY A 1 146 ? -15.226 -3.611 19.796 1.00 86.06 146 GLY A C 1
ATOM 1171 O O . GLY A 1 146 ? -16.032 -2.928 19.165 1.00 86.06 146 GLY A O 1
ATOM 1172 N N . PHE A 1 147 ? -14.616 -3.151 20.896 1.00 90.88 147 PHE A N 1
ATOM 1173 C CA . PHE A 1 147 ? -14.776 -1.766 21.364 1.00 90.88 147 PHE A CA 1
ATOM 1174 C C . PHE A 1 147 ? -13.827 -0.769 20.698 1.00 90.88 147 PHE A C 1
ATOM 1176 O O . PHE A 1 147 ? -13.957 0.431 20.925 1.00 90.88 147 PHE A O 1
ATOM 1183 N N . ILE A 1 148 ? -12.905 -1.222 19.848 1.00 94.06 148 ILE A N 1
ATOM 1184 C CA . ILE A 1 148 ? -12.034 -0.328 19.084 1.00 94.06 148 ILE A CA 1
ATOM 1185 C C . ILE A 1 148 ? -12.547 -0.201 17.656 1.00 94.06 148 ILE A C 1
ATOM 1187 O O . ILE A 1 148 ? -12.731 -1.185 16.945 1.00 94.06 148 ILE A O 1
ATOM 1191 N N . LYS A 1 149 ? -12.748 1.049 17.242 1.00 95.56 149 LYS A N 1
ATOM 1192 C CA . LYS A 1 149 ? -13.064 1.443 15.879 1.00 95.56 149 LYS A CA 1
ATOM 1193 C C . LYS A 1 149 ? -11.797 1.919 15.169 1.00 95.56 149 LYS A C 1
ATOM 1195 O O . LYS A 1 149 ? -11.206 2.942 15.534 1.00 95.56 149 LYS A O 1
ATOM 1200 N N . TYR A 1 150 ? -11.411 1.204 14.122 1.00 96.62 150 TYR A N 1
ATOM 1201 C CA . TYR A 1 150 ? -10.299 1.544 13.244 1.00 96.62 150 TYR A CA 1
ATOM 1202 C C . TYR A 1 150 ? -10.770 2.403 12.072 1.00 96.62 150 TYR A C 1
ATOM 1204 O O . TYR A 1 150 ? -11.774 2.118 11.425 1.00 96.62 150 TYR A O 1
ATOM 1212 N N . THR A 1 151 ? -10.028 3.466 11.778 1.00 97.12 151 THR A N 1
ATOM 1213 C CA . THR A 1 151 ? -10.302 4.350 10.640 1.00 97.12 151 THR A CA 1
ATOM 1214 C C . THR A 1 151 ? -9.008 4.726 9.933 1.00 97.12 151 THR A C 1
ATOM 1216 O O . THR A 1 151 ? -7.944 4.791 10.557 1.00 97.12 151 THR A O 1
ATOM 1219 N N . ILE A 1 152 ? -9.102 4.971 8.625 1.00 97.81 152 ILE A N 1
ATOM 1220 C CA . ILE A 1 152 ? -7.988 5.447 7.802 1.00 97.81 152 ILE A CA 1
ATOM 1221 C C . ILE A 1 152 ? -8.345 6.760 7.113 1.00 97.81 152 ILE A C 1
ATOM 1223 O O . ILE A 1 152 ? -9.496 6.998 6.749 1.00 97.81 152 ILE A O 1
ATOM 1227 N N . SER A 1 153 ? -7.343 7.608 6.928 1.00 97.88 153 SER A N 1
ATOM 1228 C CA . SER A 1 153 ? -7.439 8.871 6.201 1.00 97.88 153 SER A CA 1
ATOM 1229 C C . SER A 1 153 ? -6.210 9.054 5.300 1.00 97.88 153 SER A C 1
ATOM 1231 O O . SER A 1 153 ? -5.218 8.337 5.433 1.00 97.88 153 SER A O 1
ATOM 1233 N N . GLY A 1 154 ? -6.268 9.996 4.358 1.00 96.94 154 GLY A N 1
ATOM 1234 C CA . GLY A 1 154 ? -5.162 10.284 3.441 1.00 96.94 154 GLY A CA 1
ATOM 1235 C C . GLY A 1 154 ? -5.436 9.834 2.010 1.00 96.94 154 GLY A C 1
ATOM 1236 O O . GLY A 1 154 ? -6.565 9.914 1.526 1.00 96.94 154 GLY A O 1
ATOM 1237 N N . GLU A 1 155 ? -4.387 9.424 1.302 1.00 97.00 155 GLU A N 1
ATOM 1238 C CA . GLU A 1 155 ? -4.461 9.160 -0.133 1.00 97.00 155 GLU A CA 1
ATOM 1239 C C . GLU A 1 155 ? -5.227 7.868 -0.446 1.00 97.00 155 GLU A C 1
ATOM 1241 O O . GLU A 1 155 ? -4.853 6.790 0.007 1.00 97.00 155 GLU A O 1
ATOM 1246 N N . GLY A 1 156 ? -6.294 7.968 -1.245 1.00 94.88 156 GLY A N 1
ATOM 1247 C CA . GLY A 1 156 ? -7.099 6.809 -1.649 1.00 94.88 156 GLY A CA 1
ATOM 1248 C C . GLY A 1 156 ? -7.952 6.196 -0.531 1.00 94.88 156 GLY A C 1
ATOM 1249 O O . GLY A 1 156 ? -8.597 5.176 -0.758 1.00 94.88 156 GLY A O 1
ATOM 1250 N N . ALA A 1 157 ? -7.980 6.792 0.664 1.00 96.94 157 ALA A N 1
ATOM 1251 C CA . ALA A 1 157 ? -8.787 6.311 1.780 1.00 96.94 157 ALA A CA 1
ATOM 1252 C C . ALA A 1 157 ? -10.292 6.421 1.468 1.00 96.94 157 ALA A C 1
ATOM 1254 O O . ALA A 1 157 ? -10.786 7.491 1.109 1.00 96.94 157 ALA A O 1
ATOM 1255 N N . GLY A 1 158 ? -11.025 5.316 1.618 1.00 94.38 158 GLY A N 1
ATOM 1256 C CA . GLY A 1 158 ? -12.467 5.234 1.363 1.00 94.38 158 GLY A CA 1
ATOM 1257 C C . GLY A 1 158 ? -12.859 5.087 -0.111 1.00 94.38 158 GLY A C 1
ATOM 1258 O O . GLY A 1 158 ? -14.038 4.884 -0.391 1.00 94.38 158 GLY A O 1
ATOM 1259 N N . THR A 1 159 ? -11.901 5.163 -1.039 1.00 95.81 159 THR A N 1
ATOM 1260 C CA . THR A 1 159 ? -12.124 4.923 -2.474 1.00 95.81 159 THR A CA 1
ATOM 1261 C C . THR A 1 159 ? -11.342 3.706 -2.946 1.00 95.81 159 THR A C 1
ATOM 1263 O O . THR A 1 159 ? -11.946 2.680 -3.240 1.00 95.81 159 THR A O 1
ATOM 1266 N N . ILE A 1 160 ? -10.012 3.809 -2.930 1.00 96.81 160 ILE A N 1
ATOM 1267 C CA . ILE A 1 160 ? -9.061 2.776 -3.359 1.00 96.81 160 ILE A CA 1
ATOM 1268 C C . ILE A 1 160 ? -8.815 1.784 -2.223 1.00 96.81 160 ILE A C 1
ATOM 1270 O O . ILE A 1 160 ? -8.808 0.575 -2.432 1.00 96.81 160 ILE A O 1
ATOM 1274 N N . PHE A 1 161 ? -8.606 2.306 -1.013 1.00 98.12 161 PHE A N 1
ATOM 1275 C CA . PHE A 1 161 ? -8.348 1.521 0.185 1.00 98.12 161 PHE A CA 1
ATOM 1276 C C . PHE A 1 161 ? -9.532 1.632 1.131 1.00 98.12 161 PHE A C 1
ATOM 1278 O O . PHE A 1 161 ? -9.862 2.719 1.616 1.00 98.12 161 PHE A O 1
ATOM 1285 N N . ILE A 1 162 ? -10.146 0.492 1.413 1.00 97.69 162 ILE A N 1
ATOM 1286 C CA . ILE A 1 162 ? -11.219 0.359 2.395 1.00 97.69 162 ILE A CA 1
ATOM 1287 C C . ILE A 1 162 ? -10.693 -0.393 3.610 1.00 97.69 162 ILE A C 1
ATOM 1289 O O . ILE A 1 162 ? -9.849 -1.280 3.483 1.00 97.69 162 ILE A O 1
ATOM 1293 N N . ILE A 1 163 ? -11.191 -0.033 4.788 1.00 97.81 163 ILE A N 1
ATOM 1294 C CA . ILE A 1 163 ? -10.857 -0.697 6.043 1.00 97.81 163 ILE A CA 1
ATOM 1295 C C . ILE A 1 163 ? -12.122 -1.261 6.683 1.00 97.81 163 ILE A C 1
ATOM 1297 O O . ILE A 1 163 ? -13.162 -0.601 6.689 1.00 97.81 163 ILE A O 1
ATOM 1301 N N . ASP A 1 164 ? -12.023 -2.467 7.231 1.00 96.44 164 ASP A N 1
ATOM 1302 C CA . ASP A 1 164 ? -13.004 -2.977 8.181 1.00 96.44 164 ASP A CA 1
ATOM 1303 C C . ASP A 1 164 ? -12.801 -2.273 9.529 1.00 96.44 164 ASP A C 1
ATOM 1305 O O . ASP A 1 164 ? -11.761 -2.411 10.177 1.00 96.44 164 ASP A O 1
ATOM 1309 N N . GLU A 1 165 ? -13.799 -1.491 9.939 1.00 95.75 165 GLU A N 1
ATOM 1310 C CA . GLU A 1 165 ? -13.727 -0.665 11.144 1.00 95.75 165 GLU A CA 1
ATOM 1311 C C . GLU A 1 165 ? -13.563 -1.477 12.439 1.00 95.75 165 GLU A C 1
ATOM 1313 O O . GLU A 1 165 ? -13.105 -0.921 13.435 1.00 95.75 165 GLU A O 1
ATOM 1318 N N . VAL A 1 166 ? -13.928 -2.763 12.446 1.00 93.00 166 VAL A N 1
ATOM 1319 C CA . VAL A 1 166 ? -13.862 -3.633 13.629 1.00 93.00 166 VAL A CA 1
ATOM 1320 C C . VAL A 1 166 ? -12.589 -4.469 13.610 1.00 93.00 166 VAL A C 1
ATOM 1322 O O . VAL A 1 166 ? -11.900 -4.571 14.622 1.00 93.00 166 VAL A O 1
ATOM 1325 N N . THR A 1 167 ? -12.250 -5.082 12.472 1.00 93.81 167 THR A N 1
ATOM 1326 C CA . THR A 1 167 ? -11.083 -5.978 12.414 1.00 93.81 167 THR A CA 1
ATOM 1327 C C . THR A 1 167 ? -9.774 -5.252 12.127 1.00 93.81 167 THR A C 1
ATOM 1329 O O . THR A 1 167 ? -8.715 -5.808 12.429 1.00 93.81 167 THR A O 1
ATOM 1332 N N . GLY A 1 168 ? -9.826 -4.052 11.544 1.00 95.50 168 GLY A N 1
ATOM 1333 C CA . GLY A 1 168 ? -8.656 -3.302 11.089 1.00 95.50 168 GLY A CA 1
ATOM 1334 C C . GLY A 1 168 ? -8.060 -3.812 9.771 1.00 95.50 168 GLY A C 1
ATOM 1335 O O . GLY A 1 168 ? -6.962 -3.390 9.401 1.00 95.50 168 GLY A O 1
ATOM 1336 N N . ASP A 1 169 ? -8.744 -4.728 9.077 1.00 97.69 169 ASP A N 1
ATOM 1337 C CA . ASP A 1 169 ? -8.295 -5.292 7.803 1.00 97.69 169 ASP A CA 1
ATOM 1338 C C . ASP A 1 169 ? -8.490 -4.297 6.656 1.00 97.69 169 ASP A C 1
ATOM 1340 O O . ASP A 1 169 ? -9.584 -3.779 6.434 1.00 97.69 169 ASP A O 1
ATOM 1344 N N . ILE A 1 170 ? -7.425 -4.059 5.896 1.00 98.25 170 ILE A N 1
ATOM 1345 C CA . ILE A 1 170 ? -7.388 -3.125 4.773 1.00 98.25 170 ILE A CA 1
ATOM 1346 C C . ILE A 1 170 ? -7.399 -3.911 3.465 1.00 98.25 170 ILE A C 1
ATOM 1348 O O . ILE A 1 170 ? -6.586 -4.818 3.260 1.00 98.25 170 ILE A O 1
ATOM 1352 N N . HIS A 1 171 ? -8.284 -3.509 2.558 1.00 97.94 171 HIS A N 1
ATOM 1353 C CA . HIS A 1 171 ? -8.403 -4.072 1.220 1.00 97.94 171 HIS A CA 1
ATOM 1354 C C . HIS A 1 171 ? -8.296 -2.980 0.157 1.00 97.94 171 HIS A C 1
ATOM 1356 O O . HIS A 1 171 ? -8.773 -1.861 0.354 1.00 97.94 171 HIS A O 1
ATOM 1362 N N . ALA A 1 172 ? -7.692 -3.322 -0.978 1.00 97.50 172 ALA A N 1
ATOM 1363 C CA . ALA A 1 172 ? -7.718 -2.522 -2.190 1.00 97.50 172 ALA A CA 1
ATOM 1364 C C . ALA A 1 172 ? -8.899 -2.963 -3.067 1.00 97.50 172 ALA A C 1
ATOM 1366 O O . ALA A 1 172 ? -9.048 -4.148 -3.378 1.00 97.50 172 ALA A O 1
ATOM 1367 N N . THR A 1 173 ? -9.759 -2.019 -3.429 1.00 95.44 173 THR A N 1
ATOM 1368 C CA . THR A 1 173 ? -10.977 -2.244 -4.231 1.00 95.44 173 THR A CA 1
ATOM 1369 C C . THR A 1 173 ? -10.749 -2.030 -5.721 1.00 95.44 173 THR A C 1
ATOM 1371 O O . THR A 1 173 ? -11.491 -2.568 -6.541 1.00 95.44 173 THR A O 1
ATOM 1374 N N . GLU A 1 174 ? -9.732 -1.247 -6.066 1.00 93.75 174 GLU A N 1
ATOM 1375 C CA . GLU A 1 174 ? -9.391 -0.868 -7.430 1.00 93.75 174 GLU A CA 1
ATOM 1376 C C . GLU A 1 174 ? -8.051 -1.482 -7.841 1.00 93.75 174 GLU A C 1
ATOM 1378 O O . GLU A 1 174 ? -7.202 -1.810 -7.006 1.00 93.75 174 GLU A O 1
ATOM 1383 N N . ARG A 1 175 ? -7.871 -1.644 -9.153 1.00 94.50 175 ARG A N 1
ATOM 1384 C CA . ARG A 1 175 ? -6.597 -2.059 -9.737 1.00 94.50 175 ARG A CA 1
ATOM 1385 C C . ARG A 1 175 ? -5.604 -0.908 -9.602 1.00 94.50 175 ARG A C 1
ATOM 1387 O O . ARG A 1 175 ? -5.946 0.233 -9.894 1.00 94.50 175 ARG A O 1
ATOM 1394 N N . LEU A 1 176 ? -4.404 -1.227 -9.134 1.00 95.62 176 LEU A N 1
ATOM 1395 C CA . LEU A 1 176 ? -3.323 -0.268 -8.941 1.00 95.62 176 LEU A CA 1
ATOM 1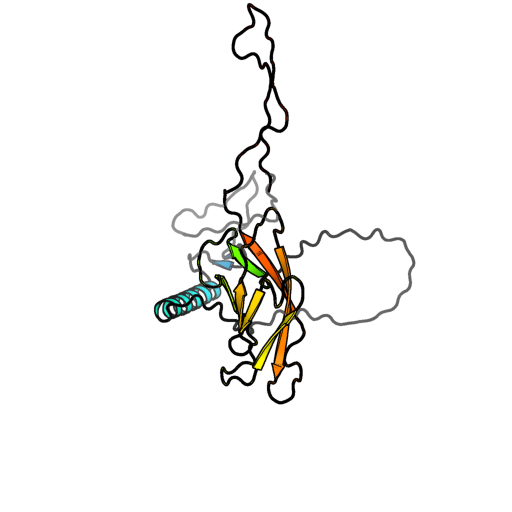396 C C . LEU A 1 176 ? -2.304 -0.434 -10.058 1.00 95.62 176 LEU A C 1
ATOM 1398 O O . LEU A 1 176 ? -2.013 -1.570 -10.413 1.00 95.62 176 LEU A O 1
ATOM 1402 N N . ASP A 1 177 ? -1.756 0.680 -10.520 1.00 94.38 177 ASP A N 1
ATOM 1403 C CA . ASP A 1 177 ? -0.677 0.763 -11.503 1.00 94.38 177 ASP A CA 1
ATOM 1404 C C . ASP A 1 177 ? 0.491 1.515 -10.836 1.00 94.38 177 ASP A C 1
ATOM 1406 O O . ASP A 1 177 ? 0.326 2.633 -10.320 1.00 94.38 177 ASP A O 1
ATOM 1410 N N . ARG A 1 178 ? 1.659 0.873 -10.746 1.00 95.00 178 ARG A N 1
ATOM 1411 C CA . ARG A 1 178 ? 2.844 1.421 -10.083 1.00 95.00 178 ARG A CA 1
ATOM 1412 C C . ARG A 1 178 ? 3.475 2.536 -10.910 1.00 95.00 178 ARG A C 1
ATOM 1414 O O . ARG A 1 178 ? 3.978 3.487 -10.297 1.00 95.00 178 ARG A O 1
ATOM 1421 N N . GLU A 1 179 ? 3.444 2.444 -12.238 1.00 92.56 179 GLU A N 1
ATOM 1422 C CA . GLU A 1 179 ? 3.895 3.483 -13.167 1.00 92.56 179 GLU A CA 1
ATOM 1423 C C . GLU A 1 179 ? 3.042 4.751 -13.023 1.00 92.56 179 GLU A C 1
ATOM 1425 O O . GLU A 1 179 ? 3.566 5.863 -13.146 1.00 92.56 179 GLU A O 1
ATOM 1430 N N . GLU A 1 180 ? 1.750 4.614 -12.700 1.00 92.69 180 GLU A N 1
ATOM 1431 C CA . GLU A 1 180 ? 0.904 5.756 -12.331 1.00 92.69 180 GLU A CA 1
ATOM 1432 C C . GLU A 1 180 ? 1.237 6.269 -10.920 1.00 92.69 180 GLU A C 1
ATOM 1434 O O . GLU A 1 180 ? 1.474 7.471 -10.724 1.00 92.69 180 GLU A O 1
ATOM 1439 N N . LYS A 1 181 ? 1.253 5.378 -9.916 1.00 95.44 181 LYS A N 1
ATOM 1440 C CA . LYS A 1 181 ? 1.535 5.757 -8.525 1.00 95.44 181 LYS A CA 1
ATOM 1441 C C . LYS A 1 181 ? 2.141 4.622 -7.691 1.00 95.44 181 LYS A C 1
ATOM 1443 O O . LYS A 1 181 ? 1.455 3.769 -7.138 1.00 95.44 181 LYS A O 1
ATOM 1448 N N . ALA A 1 182 ? 3.448 4.720 -7.444 1.00 95.69 182 ALA A N 1
ATOM 1449 C CA . ALA A 1 182 ? 4.213 3.690 -6.732 1.00 95.69 182 ALA A CA 1
ATOM 1450 C C . ALA A 1 182 ? 3.967 3.582 -5.209 1.00 95.69 182 ALA A C 1
ATOM 1452 O O . ALA A 1 182 ? 4.307 2.566 -4.592 1.00 95.69 182 ALA A O 1
ATOM 1453 N N . PHE A 1 183 ? 3.448 4.624 -4.554 1.00 96.56 183 PHE A N 1
ATOM 1454 C CA . PHE A 1 183 ? 3.181 4.595 -3.113 1.00 96.56 183 PHE A CA 1
ATOM 1455 C C . PHE A 1 183 ? 2.045 5.531 -2.710 1.00 96.56 183 PHE A C 1
ATOM 1457 O O . PHE A 1 183 ? 1.854 6.590 -3.306 1.00 96.56 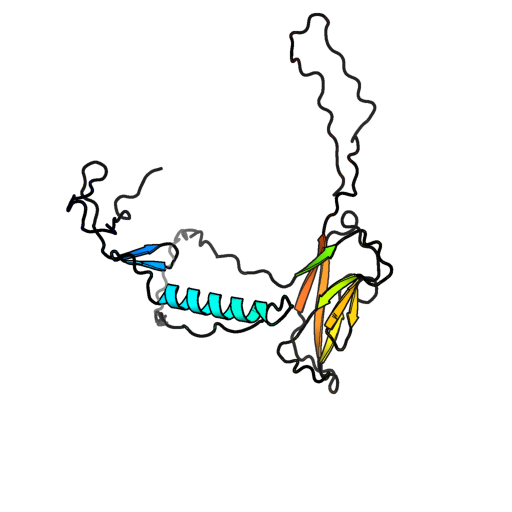183 PHE A O 1
ATOM 1464 N N . TYR A 1 184 ? 1.343 5.145 -1.647 1.00 97.69 184 TYR A N 1
ATOM 1465 C CA . TYR A 1 184 ? 0.267 5.914 -1.036 1.00 97.69 184 TYR A CA 1
ATOM 1466 C C . TYR A 1 184 ? 0.591 6.177 0.429 1.00 97.69 184 TYR A C 1
ATOM 1468 O O . TYR A 1 184 ? 0.920 5.246 1.173 1.00 97.69 184 TYR A O 1
ATOM 1476 N N . THR A 1 185 ? 0.478 7.434 0.847 1.00 98.06 185 THR A N 1
ATOM 1477 C CA . THR A 1 185 ? 0.654 7.829 2.249 1.00 98.06 185 THR A CA 1
ATOM 1478 C C . THR A 1 185 ? -0.708 7.961 2.921 1.00 98.06 185 THR A C 1
ATOM 1480 O O . THR A 1 185 ? -1.530 8.799 2.540 1.00 98.06 185 THR A O 1
ATOM 1483 N N . LEU A 1 186 ? -0.941 7.135 3.940 1.00 97.75 186 LEU A N 1
ATOM 1484 C CA . LEU A 1 186 ? -2.180 7.106 4.710 1.00 97.75 186 LEU A CA 1
ATOM 1485 C C . LEU A 1 186 ? -1.896 7.310 6.196 1.00 97.75 186 LEU A C 1
ATOM 1487 O O . LEU A 1 186 ? -0.770 7.166 6.676 1.00 97.75 186 LEU A O 1
ATOM 1491 N N . ARG A 1 187 ? -2.947 7.633 6.938 1.00 97.94 187 ARG A N 1
ATOM 1492 C CA . ARG A 1 187 ? -2.925 7.742 8.391 1.00 97.94 187 ARG A CA 1
ATOM 1493 C C . ARG A 1 187 ? -3.961 6.819 8.996 1.00 97.94 187 ARG A C 1
ATOM 1495 O O . ARG A 1 187 ? -5.073 6.712 8.487 1.00 97.94 187 ARG A O 1
ATOM 1502 N N . ALA A 1 188 ? -3.575 6.151 10.071 1.00 96.88 188 ALA A N 1
ATOM 1503 C CA . ALA A 1 188 ? -4.420 5.263 10.847 1.00 96.88 188 ALA A CA 1
ATOM 1504 C C . ALA A 1 188 ? -4.810 5.929 12.167 1.00 96.88 188 ALA A C 1
ATOM 1506 O O . ALA A 1 188 ? -3.984 6.576 12.816 1.00 96.88 188 ALA A O 1
ATOM 1507 N N . GLN A 1 189 ? -6.057 5.715 12.577 1.00 96.31 189 GLN A N 1
ATOM 1508 C CA . GLN A 1 189 ? -6.592 6.185 13.845 1.00 96.31 189 GLN A CA 1
ATOM 1509 C C . GLN A 1 189 ? -7.423 5.075 14.496 1.00 96.31 189 GLN A C 1
ATOM 1511 O O . GLN A 1 189 ? -8.333 4.529 13.869 1.00 96.31 189 GLN A O 1
ATOM 1516 N N . ALA A 1 190 ? -7.132 4.783 15.764 1.00 95.56 190 ALA A N 1
ATOM 1517 C CA . ALA A 1 190 ? -7.942 3.915 16.615 1.00 95.56 190 ALA A CA 1
ATOM 1518 C C . ALA A 1 190 ? -8.739 4.774 17.604 1.00 95.56 190 ALA A C 1
ATOM 1520 O O . ALA A 1 190 ? -8.182 5.680 18.242 1.00 95.56 190 ALA A O 1
ATOM 1521 N N . ARG A 1 191 ? -10.044 4.525 17.702 1.00 94.81 191 ARG A N 1
ATOM 1522 C CA . ARG A 1 191 ? -10.961 5.237 18.599 1.00 9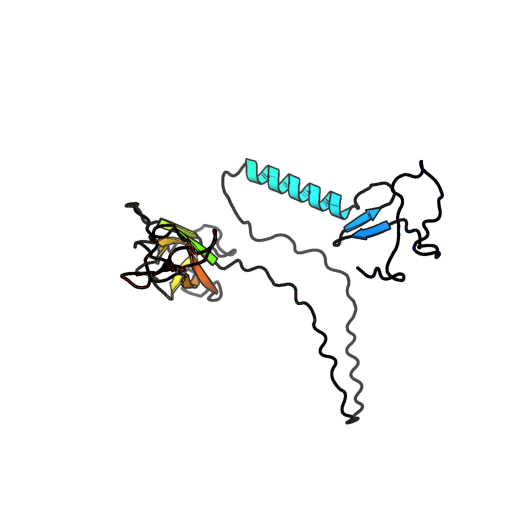4.81 191 ARG A CA 1
ATOM 1523 C C . ARG A 1 191 ? -11.808 4.256 19.384 1.00 94.81 191 ARG A C 1
ATOM 1525 O O . ARG A 1 191 ? -12.113 3.179 18.887 1.00 94.81 191 ARG A O 1
ATOM 1532 N N . ASP A 1 192 ? -12.206 4.645 20.582 1.00 93.56 192 ASP A N 1
ATOM 1533 C CA . ASP A 1 192 ? -13.199 3.894 21.341 1.00 93.56 192 ASP A CA 1
ATOM 1534 C C . ASP A 1 192 ? -14.569 4.008 20.658 1.00 93.56 192 ASP A C 1
ATOM 1536 O O . ASP A 1 192 ? -15.029 5.107 20.346 1.00 93.56 192 ASP A O 1
ATOM 1540 N N . LEU A 1 193 ? -15.233 2.876 20.436 1.00 90.50 193 LEU A N 1
ATOM 1541 C CA . LEU A 1 193 ? -16.529 2.793 19.771 1.00 90.50 193 LEU A CA 1
ATOM 1542 C C . LEU A 1 193 ? -17.619 3.548 20.546 1.00 90.50 193 LEU A C 1
ATOM 1544 O O . LEU A 1 193 ? -18.537 4.095 19.933 1.00 90.50 193 LEU A O 1
ATOM 1548 N N . GLN A 1 194 ? -17.538 3.578 21.882 1.00 88.62 194 GLN A N 1
ATOM 1549 C CA . GLN A 1 194 ? -18.589 4.170 22.710 1.00 88.62 194 GLN A CA 1
ATOM 1550 C C . GLN A 1 194 ? -18.415 5.678 22.910 1.00 88.62 194 GLN A C 1
ATOM 1552 O O . GLN A 1 194 ? -19.400 6.419 22.848 1.00 88.62 194 GLN A O 1
ATOM 1557 N N . SER A 1 195 ? -17.191 6.138 23.177 1.00 90.19 195 SER A N 1
ATOM 1558 C CA . SER A 1 195 ? -16.915 7.557 23.436 1.00 90.19 195 SER A CA 1
ATOM 1559 C C . SER A 1 195 ? -16.418 8.347 22.220 1.00 90.19 195 SER A C 1
ATOM 1561 O O . SER A 1 195 ? -16.349 9.573 22.304 1.00 90.19 195 SER A O 1
ATOM 1563 N N . ASP A 1 196 ? -16.065 7.676 21.116 1.00 90.56 196 ASP A N 1
ATOM 1564 C CA . ASP A 1 196 ? -15.345 8.238 19.955 1.00 90.56 196 ASP A CA 1
ATOM 1565 C C . ASP A 1 196 ? -14.029 8.952 20.339 1.00 90.56 196 ASP A C 1
ATOM 1567 O O . ASP A 1 196 ? -13.462 9.738 19.574 1.00 90.56 196 ASP A O 1
ATOM 1571 N N . ALA A 1 197 ? -13.514 8.682 21.544 1.00 92.25 197 ALA A N 1
ATOM 1572 C CA . ALA A 1 197 ? -12.252 9.232 22.005 1.00 92.25 197 ALA A CA 1
ATOM 1573 C C . ALA A 1 197 ? -11.081 8.514 21.309 1.00 92.25 197 ALA A C 1
ATOM 1575 O O . ALA A 1 197 ? -11.110 7.288 21.165 1.00 92.25 197 ALA A O 1
ATOM 1576 N N . PRO A 1 198 ? -10.031 9.241 20.886 1.00 92.50 198 PRO A N 1
ATOM 1577 C CA . PRO A 1 198 ? -8.843 8.620 20.316 1.00 92.50 198 PRO A CA 1
ATOM 1578 C C . PRO A 1 198 ? -8.123 7.791 21.386 1.00 92.50 198 PRO A C 1
ATOM 1580 O O . PRO A 1 198 ? -7.734 8.326 22.425 1.00 92.50 198 PRO A O 1
ATOM 1583 N N . LEU A 1 199 ? -7.949 6.496 21.119 1.00 91.88 199 LEU A N 1
ATOM 1584 C CA . LEU A 1 199 ? -7.199 5.581 21.988 1.00 91.88 199 LEU A CA 1
ATOM 1585 C C . LEU A 1 199 ? -5.704 5.618 21.669 1.00 91.88 199 LEU A C 1
ATOM 1587 O O . LEU A 1 199 ? -4.874 5.583 22.570 1.00 91.88 199 LEU A O 1
ATOM 1591 N N . GLU A 1 200 ? -5.382 5.768 20.386 1.00 92.31 200 GLU A N 1
ATOM 1592 C CA . GLU A 1 200 ? -4.016 5.880 19.880 1.00 92.31 200 GLU A CA 1
ATOM 1593 C C . GLU A 1 200 ? -3.790 7.241 19.215 1.00 92.31 200 GLU A C 1
ATOM 1595 O O . GLU A 1 200 ? -4.736 7.839 18.684 1.00 92.31 200 GLU A O 1
ATOM 1600 N N . PRO A 1 201 ? -2.547 7.749 19.181 1.00 93.00 201 PRO A N 1
ATOM 1601 C CA . PRO A 1 201 ? -2.214 8.884 18.336 1.00 93.00 201 PRO A CA 1
ATOM 1602 C C . PRO A 1 201 ? -2.348 8.519 16.852 1.00 93.00 201 PRO A C 1
ATOM 1604 O O . PRO A 1 201 ? -2.028 7.402 16.434 1.00 93.00 201 PRO A O 1
ATOM 1607 N N . GLU A 1 202 ? -2.766 9.492 16.040 1.00 94.75 202 GLU A N 1
ATOM 1608 C CA . GLU A 1 202 ? -2.801 9.333 14.586 1.00 94.75 202 GLU A CA 1
ATOM 1609 C C . GLU A 1 202 ? -1.404 8.946 14.073 1.00 94.75 202 GLU A C 1
ATOM 1611 O O . GLU A 1 202 ? -0.410 9.619 14.363 1.00 94.75 202 GLU A O 1
ATOM 1616 N N . SER A 1 203 ? -1.326 7.844 13.326 1.00 94.62 203 SER A N 1
ATOM 1617 C CA . SER A 1 203 ? -0.058 7.252 12.893 1.00 94.62 203 SER A CA 1
ATOM 1618 C C . SER A 1 203 ? 0.014 7.142 11.375 1.00 94.62 203 SER A C 1
ATOM 1620 O O . SER A 1 203 ? -0.858 6.549 10.745 1.00 94.62 203 SER A O 1
ATOM 1622 N N . GLU A 1 204 ? 1.069 7.696 10.777 1.00 97.31 204 GLU A N 1
ATOM 1623 C CA . GLU A 1 204 ? 1.296 7.654 9.329 1.00 97.31 204 GLU A CA 1
ATOM 1624 C C . GLU A 1 204 ? 1.958 6.336 8.895 1.00 97.31 204 GLU A C 1
ATOM 1626 O O . GLU A 1 204 ? 2.941 5.879 9.493 1.00 97.31 204 GLU A O 1
ATOM 1631 N N . PHE A 1 205 ? 1.445 5.740 7.820 1.00 97.06 205 PHE A N 1
ATOM 1632 C CA . PHE A 1 205 ? 1.987 4.536 7.200 1.00 97.06 205 PHE A CA 1
ATOM 1633 C C . PHE A 1 205 ? 1.913 4.620 5.673 1.00 97.06 205 PHE A C 1
ATOM 1635 O O . PHE A 1 205 ? 1.140 5.391 5.103 1.00 97.06 205 PHE A O 1
ATOM 1642 N N . VAL A 1 206 ? 2.740 3.817 5.003 1.00 97.81 206 VAL A N 1
ATOM 1643 C CA . VAL A 1 206 ? 2.855 3.835 3.539 1.00 97.81 206 VAL A CA 1
ATOM 1644 C C . VAL A 1 206 ? 2.423 2.500 2.947 1.00 97.81 206 VAL A C 1
ATOM 1646 O O . VAL A 1 206 ? 2.959 1.456 3.314 1.00 97.81 206 VAL A O 1
ATOM 1649 N N . ILE A 1 207 ? 1.511 2.520 1.981 1.00 97.94 207 ILE A N 1
ATOM 1650 C CA . ILE A 1 207 ? 1.232 1.354 1.135 1.00 97.94 207 ILE A CA 1
ATOM 1651 C C . ILE A 1 207 ? 2.105 1.472 -0.112 1.00 97.94 207 ILE A C 1
ATOM 1653 O O . ILE A 1 207 ? 2.037 2.466 -0.833 1.00 97.94 207 ILE A O 1
ATOM 1657 N N . LYS A 1 208 ? 2.958 0.474 -0.349 1.00 97.50 208 LYS A N 1
ATOM 1658 C CA . LYS A 1 208 ? 3.846 0.410 -1.512 1.00 97.50 208 LYS A CA 1
ATOM 1659 C C . LYS A 1 208 ? 3.276 -0.531 -2.553 1.00 97.50 208 LYS A C 1
ATOM 1661 O O . LYS A 1 208 ? 3.006 -1.691 -2.241 1.00 97.50 208 LYS A O 1
ATOM 1666 N N . VAL A 1 209 ? 3.157 -0.033 -3.774 1.00 96.88 209 VAL A N 1
ATOM 1667 C CA . VAL A 1 209 ? 2.755 -0.840 -4.919 1.00 96.88 209 VAL A CA 1
ATOM 1668 C C . VAL A 1 209 ? 3.979 -1.614 -5.407 1.00 96.88 209 VAL A C 1
ATOM 1670 O O . VAL A 1 209 ? 5.051 -1.045 -5.626 1.00 96.88 209 VAL A O 1
ATOM 1673 N N . GLN A 1 210 ? 3.853 -2.935 -5.460 1.00 94.31 210 GLN A N 1
ATOM 1674 C CA . GLN A 1 210 ? 4.910 -3.841 -5.867 1.00 94.31 210 GLN A CA 1
ATOM 1675 C C . GLN A 1 210 ? 4.845 -4.065 -7.372 1.00 94.31 210 GLN A C 1
ATOM 1677 O O . GLN A 1 210 ? 3.820 -4.503 -7.882 1.00 94.31 210 GLN A O 1
ATOM 1682 N N . ASP A 1 211 ? 5.994 -3.822 -7.993 1.00 90.69 211 ASP A N 1
ATOM 1683 C CA . ASP A 1 211 ? 6.249 -3.965 -9.421 1.00 90.69 211 ASP A CA 1
ATOM 1684 C C . ASP A 1 211 ? 6.026 -5.401 -9.915 1.00 90.69 211 ASP A C 1
ATOM 1686 O O . ASP A 1 211 ? 6.554 -6.366 -9.335 1.00 90.69 211 ASP A O 1
ATOM 1690 N N . ILE A 1 212 ? 5.288 -5.528 -11.009 1.00 89.00 212 ILE A N 1
ATOM 1691 C CA . ILE A 1 212 ? 5.222 -6.682 -11.891 1.00 89.00 212 ILE A CA 1
ATOM 1692 C C . ILE A 1 212 ? 5.869 -6.264 -13.210 1.00 89.00 212 ILE A C 1
ATOM 1694 O O . ILE A 1 212 ? 5.731 -5.153 -13.682 1.00 89.00 212 ILE A O 1
ATOM 1698 N N . ASN A 1 213 ? 6.572 -7.193 -13.855 1.00 87.44 213 ASN A N 1
ATOM 1699 C CA . ASN A 1 213 ? 7.117 -6.942 -15.186 1.00 87.44 213 ASN A CA 1
ATOM 1700 C C . ASN A 1 213 ? 6.010 -6.985 -16.260 1.00 87.44 213 ASN A C 1
ATOM 1702 O O . ASN A 1 213 ? 5.867 -7.996 -16.958 1.00 87.44 213 ASN A O 1
ATOM 1706 N N . ASP A 1 214 ? 5.223 -5.920 -16.360 1.00 81.38 214 ASP A N 1
ATOM 1707 C CA . ASP A 1 214 ? 4.153 -5.710 -17.342 1.00 81.38 214 ASP A CA 1
ATOM 1708 C C . ASP A 1 214 ? 4.497 -4.616 -18.381 1.00 81.38 214 ASP A C 1
ATOM 1710 O O . ASP A 1 214 ? 3.910 -4.569 -19.464 1.00 81.38 214 ASP A O 1
ATOM 1714 N N . SER A 1 215 ? 5.521 -3.806 -18.108 1.00 83.62 215 SER A N 1
ATOM 1715 C CA . SER A 1 215 ? 6.028 -2.774 -19.009 1.00 83.62 215 SER A CA 1
ATOM 1716 C C . SER A 1 215 ? 6.982 -3.328 -20.079 1.00 83.62 215 SER A C 1
ATOM 1718 O O . SER A 1 215 ? 8.129 -3.702 -19.821 1.00 83.62 215 SER A O 1
ATOM 1720 N N . GLU A 1 216 ? 6.530 -3.346 -21.338 1.00 87.31 216 GLU A N 1
ATOM 1721 C CA . GLU A 1 216 ? 7.362 -3.762 -22.474 1.00 87.31 216 GLU A CA 1
ATOM 1722 C C . GLU A 1 216 ? 8.457 -2.725 -22.819 1.00 87.31 216 GLU A C 1
ATOM 1724 O O . GLU A 1 216 ? 8.201 -1.515 -22.793 1.00 87.31 216 GLU A O 1
ATOM 1729 N N . PRO A 1 217 ? 9.681 -3.154 -23.194 1.00 90.31 217 PRO A N 1
ATOM 1730 C CA . PRO A 1 217 ? 10.731 -2.233 -23.614 1.00 90.31 217 PRO A CA 1
ATOM 1731 C C . PRO A 1 217 ? 10.334 -1.465 -24.878 1.00 90.31 217 PRO A C 1
ATOM 1733 O O . PRO A 1 217 ? 10.002 -2.062 -25.903 1.00 90.31 217 PRO A O 1
ATOM 1736 N N . LYS A 1 218 ? 10.446 -0.136 -24.837 1.00 86.56 218 LYS A N 1
ATOM 1737 C CA . LYS A 1 218 ? 10.148 0.749 -25.967 1.00 86.56 218 LYS A CA 1
ATOM 1738 C C . LYS A 1 218 ? 11.424 1.385 -26.503 1.00 86.56 218 LYS A C 1
ATOM 1740 O O . LYS A 1 218 ? 12.321 1.780 -25.756 1.00 86.56 218 LYS A O 1
ATOM 1745 N N . PHE A 1 219 ? 11.499 1.499 -27.824 1.00 89.00 219 PHE A N 1
ATOM 1746 C CA . PHE A 1 219 ? 12.522 2.309 -28.474 1.00 89.00 219 PHE A CA 1
ATOM 1747 C C . PHE A 1 219 ? 12.236 3.788 -28.203 1.00 89.00 219 PHE A C 1
ATOM 1749 O O . PHE A 1 219 ? 11.118 4.248 -28.425 1.00 89.00 219 PHE A O 1
ATOM 1756 N N . LEU A 1 220 ? 13.236 4.520 -27.707 1.00 82.75 220 LEU A N 1
ATOM 1757 C CA . LEU A 1 220 ? 13.089 5.940 -27.366 1.00 82.75 220 LEU A CA 1
ATOM 1758 C C . LEU A 1 220 ? 12.895 6.826 -28.602 1.00 82.75 220 LEU A C 1
ATOM 1760 O O . LEU A 1 220 ? 12.193 7.831 -28.547 1.00 82.75 220 LEU A O 1
ATOM 1764 N N . GLU A 1 221 ? 13.528 6.452 -29.710 1.00 82.38 221 GLU A N 1
ATOM 1765 C CA . GLU A 1 221 ? 13.521 7.188 -30.970 1.00 82.38 221 GLU A CA 1
ATOM 1766 C C . GLU A 1 221 ? 13.377 6.203 -32.139 1.00 82.38 221 GLU A C 1
ATOM 1768 O O . GLU A 1 221 ? 13.566 4.997 -31.988 1.00 82.38 221 GLU A O 1
ATOM 1773 N N . GLY A 1 222 ? 13.012 6.683 -33.324 1.00 83.19 222 GLY A N 1
ATOM 1774 C CA . GLY A 1 222 ? 12.933 5.824 -34.501 1.00 83.19 222 GLY A CA 1
ATOM 1775 C C . GLY A 1 222 ? 12.511 6.577 -35.760 1.00 83.19 222 GLY A C 1
ATOM 1776 O O . GLY A 1 222 ? 11.754 7.544 -35.663 1.00 83.19 222 GLY A O 1
ATOM 1777 N N . PRO A 1 223 ? 12.966 6.140 -36.949 1.00 90.00 223 PRO A N 1
ATOM 1778 C CA . PRO A 1 223 ? 13.794 4.953 -37.216 1.00 90.00 223 PRO A CA 1
ATOM 1779 C C . PRO A 1 223 ? 15.297 5.146 -36.919 1.00 90.00 223 PRO A C 1
ATOM 1781 O O . PRO A 1 223 ? 15.839 6.228 -37.128 1.00 90.00 223 PRO A O 1
ATOM 1784 N N . TYR A 1 224 ? 15.995 4.077 -36.509 1.00 89.94 224 TYR A N 1
ATOM 1785 C CA . TYR A 1 224 ? 17.459 4.071 -36.352 1.00 89.94 224 TYR A CA 1
ATOM 1786 C C . TYR A 1 224 ? 18.147 3.626 -37.647 1.00 89.94 224 TYR A C 1
ATOM 1788 O O . TYR A 1 224 ? 17.921 2.514 -38.125 1.00 89.94 224 TYR A O 1
ATOM 1796 N N . ILE A 1 225 ? 19.011 4.477 -38.205 1.00 90.19 225 ILE A N 1
ATOM 1797 C CA . ILE A 1 225 ? 19.757 4.209 -39.443 1.00 90.19 225 ILE A CA 1
ATOM 1798 C C . ILE A 1 225 ? 21.253 4.360 -39.151 1.00 90.19 225 ILE A C 1
ATOM 1800 O O . ILE A 1 225 ? 21.681 5.387 -38.633 1.00 90.19 225 ILE A O 1
ATOM 1804 N N . GLY A 1 226 ? 22.046 3.341 -39.490 1.00 89.69 226 GLY A N 1
ATOM 1805 C CA . GLY A 1 226 ? 23.502 3.339 -39.328 1.00 89.69 226 GLY A CA 1
ATOM 1806 C C . GLY A 1 226 ? 24.233 3.155 -40.658 1.00 89.69 226 GLY A C 1
ATOM 1807 O O . GLY A 1 226 ? 23.711 2.531 -41.580 1.00 89.69 226 GLY A O 1
ATOM 1808 N N . SER A 1 227 ? 25.457 3.675 -40.749 1.00 92.06 227 SER A N 1
ATOM 1809 C CA . SER A 1 227 ? 26.342 3.510 -41.909 1.00 92.06 227 SER A CA 1
ATOM 1810 C C . SER A 1 227 ? 27.747 3.121 -41.462 1.00 92.06 227 SER A C 1
ATOM 1812 O O . SER A 1 227 ? 28.247 3.664 -40.478 1.00 92.06 227 SER A O 1
ATOM 1814 N N . VAL A 1 228 ? 28.398 2.226 -42.205 1.00 94.88 228 VAL A N 1
ATOM 1815 C CA . VAL A 1 228 ? 29.763 1.749 -41.939 1.00 94.88 228 VAL A CA 1
ATOM 1816 C C . VAL A 1 228 ? 30.571 1.734 -43.236 1.00 94.88 228 VAL A C 1
ATOM 1818 O O . VAL A 1 228 ? 30.019 1.477 -44.305 1.00 94.88 228 VAL A O 1
ATOM 1821 N N . ALA A 1 229 ? 31.867 2.038 -43.154 1.00 95.44 229 ALA A N 1
ATOM 1822 C CA . ALA A 1 229 ? 32.749 2.026 -44.316 1.00 95.44 229 ALA A CA 1
ATOM 1823 C C . ALA A 1 229 ? 33.065 0.588 -44.757 1.00 95.44 229 ALA A C 1
ATOM 1825 O O . ALA A 1 229 ? 33.305 -0.291 -43.921 1.00 95.44 229 ALA A O 1
ATOM 1826 N N . GLU A 1 230 ? 33.119 0.353 -46.067 1.00 89.69 230 GLU A N 1
ATOM 1827 C CA . GLU A 1 230 ? 33.623 -0.911 -46.604 1.00 89.69 230 GLU A CA 1
ATOM 1828 C C . GLU A 1 230 ? 35.102 -1.114 -46.215 1.00 89.69 230 GLU A C 1
ATOM 1830 O O . GLU A 1 230 ? 35.857 -0.150 -46.110 1.00 89.69 230 GLU A O 1
ATOM 1835 N N . LEU A 1 231 ? 35.507 -2.365 -45.954 1.00 94.75 231 LEU A N 1
ATOM 1836 C CA . LEU A 1 231 ? 36.834 -2.754 -45.428 1.00 94.75 231 LEU A CA 1
ATOM 1837 C C . LEU A 1 231 ? 37.130 -2.348 -43.967 1.00 94.75 231 LEU A C 1
ATOM 1839 O O . LEU A 1 231 ? 38.281 -2.385 -43.530 1.00 94.75 231 LEU A O 1
ATOM 1843 N N . SER A 1 232 ? 36.097 -2.013 -43.192 1.00 94.94 232 SER A N 1
ATOM 1844 C CA . SER A 1 232 ? 36.199 -1.826 -41.738 1.00 94.94 232 SER A CA 1
ATOM 1845 C C . SER A 1 232 ? 36.701 -3.095 -41.019 1.00 94.94 232 SER A C 1
ATOM 1847 O O . SER A 1 232 ? 36.256 -4.195 -41.362 1.00 94.94 232 SER A O 1
ATOM 1849 N N . PRO A 1 233 ? 37.599 -2.985 -40.017 1.00 94.19 233 PRO A N 1
ATOM 1850 C CA . PRO A 1 233 ? 38.008 -4.125 -39.199 1.00 94.19 233 PRO A CA 1
ATOM 1851 C C . PRO A 1 233 ? 36.839 -4.727 -38.403 1.00 94.19 233 PRO A C 1
ATOM 1853 O O . PRO A 1 233 ? 35.819 -4.080 -38.162 1.00 94.19 233 PRO A O 1
ATOM 1856 N N . ILE A 1 234 ? 37.015 -5.987 -37.993 1.00 93.12 234 ILE A N 1
ATOM 1857 C CA . ILE A 1 234 ? 36.055 -6.731 -37.165 1.00 93.12 234 ILE A CA 1
ATOM 1858 C C . ILE A 1 234 ? 35.836 -5.987 -35.834 1.00 93.12 234 ILE A C 1
ATOM 1860 O O . ILE A 1 234 ? 36.759 -5.361 -35.314 1.00 93.12 234 ILE A O 1
ATOM 1864 N N . ASP A 1 235 ? 34.609 -6.063 -35.310 1.00 92.06 235 ASP A N 1
ATOM 1865 C CA . ASP A 1 235 ? 34.164 -5.449 -34.048 1.00 92.06 235 ASP A CA 1
ATOM 1866 C C . ASP A 1 235 ? 34.155 -3.908 -34.018 1.00 92.06 235 ASP A C 1
ATOM 1868 O O . ASP A 1 235 ? 34.256 -3.291 -32.955 1.00 92.06 235 ASP A O 1
ATOM 1872 N N . ILE A 1 236 ? 33.963 -3.255 -35.172 1.00 93.88 236 ILE A N 1
ATOM 1873 C CA . ILE A 1 236 ? 33.662 -1.817 -35.196 1.00 93.88 236 ILE A CA 1
ATOM 1874 C C . ILE A 1 236 ? 32.243 -1.546 -34.693 1.00 93.88 236 ILE A C 1
ATOM 1876 O O . ILE A 1 236 ? 31.246 -2.021 -35.237 1.00 93.88 236 ILE A O 1
ATOM 1880 N N . PHE A 1 237 ? 32.166 -0.709 -33.663 1.00 92.25 237 PHE A N 1
ATOM 1881 C CA . PHE A 1 237 ? 30.921 -0.151 -33.161 1.00 92.25 237 PHE A CA 1
ATOM 1882 C C . PHE A 1 237 ? 30.317 0.823 -34.182 1.00 92.25 237 PHE A C 1
ATOM 1884 O O . PHE A 1 237 ? 30.967 1.787 -34.585 1.00 92.25 237 PHE A O 1
ATOM 1891 N N . ILE A 1 238 ? 29.063 0.582 -34.575 1.00 90.56 238 ILE A N 1
ATOM 1892 C CA . ILE A 1 238 ? 28.322 1.433 -35.519 1.00 90.56 238 ILE A CA 1
ATOM 1893 C C . ILE A 1 238 ? 27.412 2.395 -34.753 1.00 90.56 238 ILE A C 1
ATOM 1895 O O . ILE A 1 238 ? 27.516 3.611 -34.894 1.00 90.56 238 ILE A O 1
ATOM 1899 N N . HIS A 1 239 ? 26.503 1.848 -33.946 1.00 85.62 239 HIS A N 1
ATOM 1900 C CA . HIS A 1 239 ? 25.536 2.623 -33.179 1.00 85.62 239 HIS A CA 1
ATOM 1901 C C . HIS A 1 239 ? 25.022 1.814 -31.983 1.00 85.62 239 HIS A C 1
ATOM 1903 O O . HIS A 1 239 ? 24.950 0.587 -32.047 1.00 85.62 239 HIS A O 1
ATOM 1909 N N . GLY A 1 240 ? 24.656 2.504 -30.902 1.00 87.25 240 GLY A N 1
ATOM 1910 C CA . GLY A 1 240 ? 24.055 1.910 -29.711 1.00 87.25 240 GLY A CA 1
ATOM 1911 C C . GLY A 1 240 ? 22.598 2.330 -29.616 1.00 87.25 240 GLY A C 1
ATOM 1912 O O . GLY A 1 240 ? 22.316 3.522 -29.559 1.00 87.25 240 GLY A O 1
ATOM 1913 N N . ILE A 1 241 ? 21.687 1.361 -29.606 1.00 87.62 241 ILE A N 1
ATOM 1914 C CA . ILE A 1 241 ? 20.254 1.624 -29.464 1.00 87.62 241 ILE A CA 1
ATOM 1915 C C . ILE A 1 241 ? 19.890 1.483 -27.991 1.00 87.62 241 ILE A C 1
ATOM 1917 O O . ILE A 1 241 ? 20.171 0.456 -27.371 1.00 87.62 241 ILE A O 1
ATOM 1921 N N . LEU A 1 242 ? 19.271 2.522 -27.437 1.00 85.56 242 LEU A N 1
ATOM 1922 C CA . LEU A 1 242 ? 18.772 2.516 -26.071 1.00 85.56 242 LEU A CA 1
ATOM 1923 C C . LEU A 1 242 ? 17.290 2.153 -26.069 1.00 85.56 242 LEU A C 1
ATOM 1925 O O . LEU A 1 242 ? 16.477 2.767 -26.761 1.00 85.56 242 LEU A O 1
ATOM 1929 N N . LEU A 1 243 ? 16.963 1.151 -25.262 1.00 84.38 243 LEU A N 1
ATOM 1930 C CA . LEU A 1 243 ? 15.598 0.804 -24.907 1.00 84.38 243 LEU A CA 1
ATOM 1931 C C . LEU A 1 243 ? 15.273 1.490 -23.583 1.00 84.38 243 LEU A C 1
ATOM 1933 O O . LEU A 1 243 ? 16.094 1.487 -22.662 1.00 84.38 243 LEU A O 1
ATOM 1937 N N . SER A 1 244 ? 14.081 2.060 -23.491 1.00 81.38 244 SER A N 1
ATOM 1938 C CA . SER A 1 244 ? 13.532 2.557 -22.237 1.00 81.38 244 SER A CA 1
ATOM 1939 C C . SER A 1 244 ? 12.388 1.657 -21.806 1.00 81.38 244 SER A C 1
ATOM 1941 O O . SER A 1 244 ? 11.552 1.255 -22.613 1.00 81.38 244 SER A O 1
ATOM 1943 N N . ILE A 1 245 ? 12.384 1.330 -20.521 1.00 76.12 245 ILE A N 1
ATOM 1944 C CA . ILE A 1 245 ? 11.240 0.754 -19.827 1.00 76.12 245 ILE A CA 1
ATOM 1945 C C . ILE A 1 245 ? 10.718 1.896 -18.955 1.00 76.12 245 ILE A C 1
ATOM 1947 O O . ILE A 1 245 ? 11.512 2.566 -18.286 1.00 76.12 245 ILE A O 1
ATOM 1951 N N . SER A 1 246 ? 9.427 2.196 -19.069 1.00 66.88 246 SER A N 1
ATOM 1952 C CA . SER A 1 246 ? 8.764 3.139 -18.164 1.00 66.88 246 SER A CA 1
ATOM 1953 C C . SER A 1 246 ? 8.536 2.399 -16.847 1.00 66.88 246 SER A C 1
ATOM 1955 O O . SER A 1 246 ? 8.087 1.263 -16.901 1.00 66.88 246 SER A O 1
ATOM 1957 N N . TYR A 1 247 ? 8.942 3.000 -15.727 1.00 61.81 247 TYR A N 1
ATOM 1958 C CA . TYR A 1 247 ? 8.786 2.478 -14.368 1.00 61.81 247 TYR A CA 1
ATOM 1959 C C . TYR A 1 247 ? 8.216 3.576 -13.476 1.00 61.81 247 TYR A C 1
ATOM 1961 O O . TYR A 1 247 ? 8.492 4.762 -13.776 1.00 61.81 247 TYR A O 1
#

Sequence (247 aa):
MKVSRSKTEYMCVNEREGSGTVRLQGEEVKKVQEFKYLGSTVQSNGECGKEVKKRLRVAKMAAQWRQRTNALVVTLGVLHCWGLGSCYDERTSILTEDRSLEKHPVTHERVKRGWVWNQFFVVEEYTGTEPLYVGKIHSDSDEGDGFIKYTISGEGAGTIFIIDEVTGDIHATERLDREEKAFYTLRAQARDLQSDAPLEPESEFVIKVQDINDSEPKFLEGPYIGSVAELSPIDIFIHGILLSISY

Organism: NCBI:txid175788

Foldseek 3Di:
DDDDQVPDEDEALDPPDDPDQDDDPRDGHHYDQWDADPNWIAGSPRDGDPVVVVVVVVVVVVVVVCVVDVDPDPDPDDDDDDDDPDPDDPPDDDDDDDDDDDDPDPPPDPDDDDDDDQEWEDEAPDDDPDFAWTDFDDDPPCPLPQQKFKAKDFDCGPHQWDADRRGRTITGPDGDDCLVPFKTKMWMFIAGNPPRHTPDPIGIGMYGHDDDPPFDWDFPDDDDDWDDDPPDDPPDDTDDTDTDTRD

Secondary structure (DSSP, 8-state):
----GGG-EE--S-TTS-----EETTEEPEE-SEEEETTEEEETTSPBPHHHHHHHHHHHHHHHHHTT--S---------------------------------------PPPPP---EEEEESS---SSPEEEEE---TT--SSS-EEEEEEETTBTTTEEE-TTT-EEEE-S---TTT-SEEEEEEEEEETTT--BSS--EEEEEEEEP-S----EESS--------TTPPTT-----PPEE---

InterPro domains:
  IPR002126 Cadherin-like [PF00028] (122-210)
  IPR002126 Cadherin-like [PR00205] (159-178)
  IPR002126 Cadherin-like [PR00205] (198-217)
  IPR002126 Cadherin-like [PR00205] (217-230)
  IPR002126 Cadherin-like [PS50268] (139-219)
  IPR002126 Cadherin-like [SM00112] (136-217)
  IPR015919 Cadherin-like superfamily [SSF49313] (126-219)
  IPR039808 Cadherin [PTHR24027] (98-235)

Radius of gyration: 30.69 Å; chains: 1; bounding box: 77×62×84 Å

pLDDT: mean 74.45, std 22.26, range [26.2, 98.25]